Protein AF-A0A4U5MJ74-F1 (afdb_monomer_lite)

Radius of gyration: 34.28 Å; chains: 1; bounding box: 87×79×76 Å

Sequence (267 aa):
MFHCYQRAYGILHSDKEAELSLCMREPPPIMVCPSIPFHFRLKKRTLNFIACALLIFGLYLWVFEEASVPKEMQRYQALLEQRSSDNGECNVPKLNPWDPTILKYYKQQGTLNCKALQPNVTSLVNGVLTVNKDFIDTVDCKYRTFAHYDGVSDTELLYSDYSTLDNKNGAKITAEFVEVECVRKSFSLASFYKYHHHQVVSNFENKEKSSVDRPSVIMFGLDSMSKSNVLRQLPRTHKALQKMGFVDMDGHVKIAIPLSNKHFFYI

Structure (mmCIF, N/CA/C/O backbone):
data_AF-A0A4U5MJ74-F1
#
_entry.id   AF-A0A4U5MJ74-F1
#
loop_
_atom_site.group_PDB
_atom_site.id
_atom_site.type_symbol
_atom_site.label_atom_id
_atom_site.label_alt_id
_atom_site.label_comp_id
_atom_site.label_asym_id
_atom_site.label_entity_id
_atom_site.label_seq_id
_atom_site.pdbx_PDB_ins_code
_atom_site.Cartn_x
_atom_site.Cartn_y
_atom_site.Cartn_z
_atom_site.occupancy
_atom_site.B_iso_or_equiv
_atom_site.auth_seq_id
_atom_site.auth_comp_id
_atom_site.auth_asym_id
_atom_site.auth_atom_id
_atom_site.pdbx_PDB_model_num
ATOM 1 N N . MET A 1 1 ? -1.891 -0.183 6.132 1.00 30.50 1 MET A N 1
ATOM 2 C CA . MET A 1 1 ? -1.125 0.567 5.112 1.00 30.50 1 MET A CA 1
ATOM 3 C C . MET A 1 1 ? 0.083 1.187 5.807 1.00 30.50 1 MET A C 1
ATOM 5 O O . MET A 1 1 ? -0.093 2.079 6.623 1.00 30.50 1 MET A O 1
ATOM 9 N N . PHE A 1 2 ? 1.288 0.641 5.623 1.00 27.84 2 PHE A N 1
ATOM 10 C CA . PHE A 1 2 ? 2.496 1.179 6.261 1.00 27.84 2 PHE A CA 1
ATOM 11 C C . PHE A 1 2 ? 3.057 2.300 5.383 1.00 27.84 2 PHE A C 1
ATOM 13 O O . PHE A 1 2 ? 3.650 2.031 4.342 1.00 27.84 2 PHE A O 1
ATOM 20 N N . HIS A 1 3 ? 2.853 3.556 5.783 1.00 27.97 3 HIS A N 1
ATOM 21 C CA . HIS A 1 3 ? 3.530 4.686 5.152 1.00 27.97 3 HIS A CA 1
ATOM 22 C C . HIS A 1 3 ? 5.007 4.683 5.568 1.00 27.97 3 HIS A C 1
ATOM 24 O O . HIS A 1 3 ? 5.369 5.144 6.649 1.00 27.97 3 HIS A O 1
ATOM 30 N N . CYS A 1 4 ? 5.870 4.149 4.705 1.00 29.20 4 CYS A N 1
ATOM 31 C CA . CYS A 1 4 ? 7.313 4.346 4.791 1.00 29.20 4 CYS A CA 1
ATOM 32 C C . CYS A 1 4 ? 7.692 5.586 3.978 1.00 29.20 4 CYS A C 1
ATOM 34 O O . CYS A 1 4 ? 7.771 5.538 2.754 1.00 29.20 4 CYS A O 1
ATOM 36 N N . TYR A 1 5 ? 7.956 6.697 4.664 1.00 29.33 5 TYR A N 1
ATOM 37 C CA . TYR A 1 5 ? 8.598 7.860 4.059 1.00 29.33 5 TYR A CA 1
ATOM 38 C C . TYR A 1 5 ? 10.109 7.595 3.992 1.00 29.33 5 TYR A C 1
ATOM 40 O O . TYR A 1 5 ? 10.804 7.658 5.007 1.00 29.33 5 TYR A O 1
ATOM 48 N N . GLN A 1 6 ? 10.637 7.267 2.812 1.00 35.16 6 GLN A N 1
ATOM 49 C CA . GLN A 1 6 ? 12.078 7.326 2.570 1.00 35.16 6 GLN A CA 1
ATOM 50 C C . GLN A 1 6 ? 12.436 8.747 2.139 1.00 35.16 6 GLN A C 1
ATOM 52 O O . GLN A 1 6 ? 12.144 9.175 1.025 1.00 35.16 6 GLN A O 1
ATOM 57 N N . ARG A 1 7 ? 13.092 9.486 3.037 1.00 30.05 7 ARG A N 1
ATOM 58 C CA . ARG A 1 7 ? 13.762 10.745 2.707 1.00 30.05 7 ARG A CA 1
ATOM 59 C C . ARG A 1 7 ? 15.031 10.395 1.925 1.00 30.05 7 ARG A C 1
ATOM 61 O O . ARG A 1 7 ? 16.080 10.146 2.512 1.00 30.05 7 ARG A O 1
ATOM 68 N N . ALA A 1 8 ? 14.910 10.291 0.605 1.00 31.58 8 ALA A N 1
ATOM 69 C CA . ALA A 1 8 ? 16.060 10.169 -0.276 1.00 31.58 8 ALA A CA 1
ATOM 70 C C . ALA A 1 8 ? 16.787 11.521 -0.308 1.00 31.58 8 ALA A C 1
ATOM 72 O O . ALA A 1 8 ? 16.246 12.523 -0.770 1.00 31.58 8 ALA A O 1
ATOM 73 N N . TYR A 1 9 ? 18.008 11.548 0.225 1.00 31.50 9 TYR A N 1
ATOM 74 C CA . TYR A 1 9 ? 18.952 12.634 -0.001 1.00 31.50 9 TYR A CA 1
ATOM 75 C C . TYR A 1 9 ? 19.331 12.639 -1.485 1.00 31.50 9 TYR A C 1
ATOM 77 O O . TYR A 1 9 ? 20.145 11.832 -1.931 1.00 31.50 9 TYR A O 1
ATOM 85 N N . GLY A 1 10 ? 18.717 13.541 -2.248 1.00 28.08 10 GLY A N 1
ATOM 86 C CA . GLY A 1 10 ? 19.218 13.956 -3.549 1.00 28.08 10 GLY A CA 1
ATOM 87 C C . GLY A 1 10 ? 20.378 14.919 -3.338 1.00 28.08 10 GLY A C 1
ATOM 88 O O . GLY A 1 10 ? 20.167 16.098 -3.076 1.00 28.08 10 GLY A O 1
ATOM 89 N N . ILE A 1 11 ? 21.602 14.404 -3.421 1.00 34.50 11 ILE A N 1
ATOM 90 C CA . ILE A 1 11 ? 22.776 15.222 -3.718 1.00 34.50 11 ILE A CA 1
ATOM 91 C C . ILE A 1 11 ? 22.765 15.405 -5.236 1.00 34.50 11 ILE A C 1
ATOM 93 O O . ILE A 1 11 ? 23.167 14.508 -5.972 1.00 34.50 11 ILE A O 1
ATOM 97 N N . LEU A 1 12 ? 22.269 16.552 -5.690 1.00 31.73 12 LEU A N 1
ATOM 98 C CA . LEU A 1 12 ? 22.595 17.102 -6.999 1.00 31.73 12 LEU A CA 1
ATOM 99 C C . LEU A 1 12 ? 23.160 18.501 -6.776 1.00 31.73 12 LEU A C 1
ATOM 101 O O . LEU A 1 12 ? 22.518 19.388 -6.220 1.00 31.73 12 LEU A O 1
ATOM 105 N N . HIS A 1 13 ? 24.429 18.607 -7.139 1.00 33.44 13 HIS A N 1
ATOM 106 C CA . HIS A 1 13 ? 25.182 19.831 -7.331 1.00 33.44 13 HIS A CA 1
ATOM 107 C C . HIS A 1 13 ? 24.648 20.567 -8.574 1.00 33.44 13 HIS A C 1
ATOM 109 O O . HIS A 1 13 ? 24.170 19.907 -9.494 1.00 33.44 13 HIS A O 1
ATOM 115 N N . SER A 1 14 ? 24.870 21.887 -8.613 1.00 29.61 14 SER A N 1
ATOM 116 C CA . SER A 1 14 ? 24.608 22.829 -9.724 1.00 29.61 14 SER A CA 1
ATOM 117 C C . SER A 1 14 ? 23.142 23.276 -9.854 1.00 29.61 14 SER A C 1
ATOM 119 O O . SER A 1 14 ? 22.245 22.451 -9.845 1.00 29.61 14 SER A O 1
ATOM 121 N N . ASP A 1 15 ? 22.789 24.561 -9.908 1.00 31.95 15 ASP A N 1
ATOM 122 C CA . ASP A 1 15 ? 23.539 25.740 -10.342 1.00 31.95 15 ASP A CA 1
ATOM 123 C C . ASP A 1 15 ? 23.193 26.982 -9.510 1.00 31.95 15 ASP A C 1
ATOM 125 O O . ASP A 1 15 ? 22.055 27.203 -9.100 1.00 31.95 15 ASP A O 1
ATOM 129 N N . LYS A 1 16 ? 24.214 27.811 -9.271 1.00 33.44 16 LYS A N 1
ATOM 130 C CA . LYS A 1 16 ? 24.037 29.196 -8.844 1.00 33.44 16 LYS A CA 1
ATOM 131 C C . LYS A 1 16 ? 23.670 30.007 -10.083 1.00 33.44 16 LYS A C 1
ATOM 133 O O . LYS A 1 16 ? 24.539 30.287 -10.904 1.00 33.44 16 LYS A O 1
ATOM 138 N N . GLU A 1 17 ? 22.414 30.419 -10.182 1.00 34.56 17 GLU A N 1
ATOM 139 C CA . GLU A 1 17 ? 22.037 31.577 -10.987 1.00 34.56 17 GLU A CA 1
ATOM 140 C C . GLU A 1 17 ? 22.659 32.818 -10.337 1.00 34.56 17 GLU A C 1
ATOM 142 O O . GLU A 1 17 ? 22.206 33.312 -9.306 1.00 34.56 17 GLU A O 1
ATOM 147 N N . ALA A 1 18 ? 23.772 33.278 -10.903 1.00 33.56 18 ALA A N 1
ATOM 148 C CA . ALA A 1 18 ? 24.244 34.631 -10.688 1.00 33.56 18 ALA A CA 1
ATOM 149 C C . ALA A 1 18 ? 23.580 35.511 -11.748 1.00 33.56 18 ALA A C 1
ATOM 151 O O . ALA A 1 18 ? 23.924 35.445 -12.929 1.00 33.56 18 ALA A O 1
ATOM 152 N N . GLU A 1 19 ? 22.626 36.327 -11.304 1.00 34.88 19 GLU A N 1
ATOM 153 C CA . GLU A 1 19 ? 22.193 37.525 -12.013 1.00 34.88 19 GLU A CA 1
ATOM 154 C C . GLU A 1 19 ? 23.428 38.367 -12.367 1.00 34.88 19 GLU A C 1
ATOM 156 O O . GLU A 1 19 ? 24.087 38.925 -11.487 1.00 34.88 19 GLU A O 1
ATOM 161 N N . LEU A 1 20 ? 23.752 38.473 -13.657 1.00 32.44 20 LEU A N 1
ATOM 162 C CA . LEU A 1 20 ? 24.629 39.527 -14.151 1.00 32.44 20 LEU A CA 1
ATOM 163 C C . LEU A 1 20 ? 23.751 40.607 -14.778 1.00 32.44 20 LEU A C 1
ATOM 165 O O . LEU A 1 20 ? 23.327 40.528 -15.931 1.00 32.44 20 LEU A O 1
ATOM 169 N N . SER A 1 21 ? 23.454 41.610 -13.962 1.00 36.16 21 SER A N 1
ATOM 170 C CA . SER A 1 21 ? 22.827 42.855 -14.367 1.00 36.16 21 SER A CA 1
ATOM 171 C C . SER A 1 21 ? 23.702 43.588 -15.390 1.00 36.16 21 SER A C 1
ATOM 173 O O . SER A 1 21 ? 24.884 43.866 -15.180 1.00 36.16 21 SER A O 1
ATOM 175 N N . LEU A 1 22 ? 23.087 43.907 -16.528 1.00 36.62 22 LEU A N 1
ATOM 176 C CA . LEU A 1 22 ? 23.594 44.842 -17.523 1.00 36.62 22 LEU A CA 1
ATOM 177 C C . LEU A 1 22 ? 23.669 46.249 -16.913 1.00 36.62 22 LEU A C 1
ATOM 179 O O . LEU A 1 22 ? 22.665 46.950 -16.827 1.00 36.62 22 LEU A O 1
ATOM 183 N N . CYS A 1 23 ? 24.873 46.687 -16.556 1.00 31.69 23 CYS A N 1
ATOM 184 C CA . CYS A 1 23 ? 25.191 48.105 -16.415 1.00 31.69 23 CYS A CA 1
ATOM 185 C C . CYS A 1 23 ? 26.028 48.536 -17.621 1.00 31.69 23 CYS A C 1
ATOM 187 O O . CYS A 1 23 ? 27.227 48.263 -17.695 1.00 31.69 23 CYS A O 1
ATOM 189 N N . MET A 1 24 ? 25.381 49.224 -18.565 1.00 37.28 24 MET A N 1
ATOM 190 C CA . MET A 1 24 ? 26.063 50.025 -19.576 1.00 37.28 24 MET A CA 1
ATOM 191 C C . MET A 1 24 ? 26.908 51.097 -18.874 1.00 37.28 24 MET A C 1
ATOM 193 O O . MET A 1 24 ? 26.375 51.941 -18.156 1.00 37.28 24 MET A O 1
ATOM 197 N N . ARG A 1 25 ? 28.227 51.063 -19.085 1.00 34.34 25 ARG A N 1
ATOM 198 C CA . ARG A 1 25 ? 29.129 52.191 -18.830 1.00 34.34 25 ARG A CA 1
ATOM 199 C C . ARG A 1 25 ? 29.738 52.641 -20.148 1.00 34.34 25 ARG A C 1
ATOM 201 O O . ARG A 1 25 ? 30.212 51.826 -20.934 1.00 34.34 25 ARG A O 1
ATOM 208 N N . GLU A 1 26 ? 29.675 53.946 -20.345 1.00 46.53 26 GLU A N 1
ATOM 209 C CA . GLU A 1 26 ? 30.182 54.708 -21.481 1.00 46.53 26 GLU A CA 1
ATOM 210 C C . GLU A 1 26 ? 31.678 54.448 -21.749 1.00 46.53 26 GLU A C 1
ATOM 212 O O . GLU A 1 26 ? 32.443 54.203 -20.809 1.00 46.53 26 GLU A O 1
ATOM 217 N N . PRO A 1 27 ? 32.126 54.515 -23.017 1.00 52.62 27 PRO A N 1
ATOM 218 C CA . PRO A 1 27 ? 33.535 54.358 -23.354 1.00 52.62 27 PRO A CA 1
ATOM 219 C C . PRO A 1 27 ? 34.350 55.605 -22.952 1.00 52.62 27 PRO A C 1
ATOM 221 O O . PRO A 1 27 ? 33.945 56.724 -23.270 1.00 52.62 27 PRO A O 1
ATOM 224 N N . PRO A 1 28 ? 35.524 55.455 -22.307 1.00 59.62 28 PRO A N 1
ATOM 225 C CA . PRO A 1 28 ? 36.450 56.565 -22.112 1.00 59.62 28 PRO A CA 1
ATOM 226 C C . PRO A 1 28 ? 37.148 56.959 -23.431 1.00 59.62 28 PRO A C 1
ATOM 228 O O . PRO A 1 28 ? 37.232 56.152 -24.363 1.00 59.62 28 PRO A O 1
ATOM 231 N N . PRO A 1 29 ? 37.657 58.201 -23.525 1.00 52.16 29 PRO A N 1
ATOM 232 C CA . PRO A 1 29 ? 38.150 58.776 -24.767 1.00 52.16 29 PRO A CA 1
ATOM 233 C C . PRO A 1 29 ? 39.426 58.104 -25.279 1.00 52.16 29 PRO A C 1
ATOM 235 O O . PRO A 1 29 ? 40.296 57.657 -24.531 1.00 52.16 29 PRO A O 1
ATOM 238 N N . ILE A 1 30 ? 39.514 58.093 -26.605 1.00 52.53 30 ILE A N 1
ATOM 239 C CA . ILE A 1 30 ? 40.594 57.558 -27.427 1.00 52.53 30 ILE A CA 1
ATOM 240 C C . ILE A 1 30 ? 41.902 58.276 -27.073 1.00 52.53 30 ILE A C 1
ATOM 242 O O . ILE A 1 30 ? 42.094 59.446 -27.400 1.00 52.53 30 ILE A O 1
ATOM 246 N N . MET A 1 31 ? 42.814 57.558 -26.418 1.00 42.88 31 MET A N 1
ATOM 247 C CA . MET A 1 31 ? 44.187 58.004 -26.203 1.00 42.88 31 MET A CA 1
ATOM 248 C C . MET A 1 31 ? 45.033 57.560 -27.402 1.00 42.88 31 MET A C 1
ATOM 250 O O . MET A 1 31 ? 45.229 56.370 -27.648 1.00 42.88 31 MET A O 1
ATOM 254 N N . VAL A 1 32 ? 45.486 58.539 -28.182 1.00 50.88 32 VAL A N 1
ATOM 255 C CA . VAL A 1 32 ? 46.349 58.360 -29.353 1.00 50.88 32 VAL A CA 1
ATOM 256 C C . VAL A 1 32 ? 47.736 57.909 -28.885 1.00 50.88 32 VAL A C 1
ATOM 258 O O . VAL A 1 32 ? 48.469 58.682 -28.273 1.00 50.88 32 VAL A O 1
ATOM 261 N N . CYS A 1 33 ? 48.105 56.659 -29.173 1.00 41.31 33 CYS A N 1
ATOM 262 C CA . CYS A 1 33 ? 49.474 56.172 -28.998 1.00 41.31 33 CYS A CA 1
ATOM 263 C C . CYS A 1 33 ? 50.346 56.582 -30.199 1.00 41.31 33 CYS A C 1
ATOM 265 O O . CYS A 1 33 ? 49.924 56.394 -31.344 1.00 41.31 33 CYS A O 1
ATOM 267 N N . PRO A 1 34 ? 51.571 57.090 -29.977 1.00 48.81 34 PRO A N 1
ATOM 268 C CA . PRO A 1 34 ? 52.492 57.420 -31.053 1.00 48.81 34 PRO A CA 1
ATOM 269 C C . PRO A 1 34 ? 53.016 56.149 -31.731 1.00 48.81 34 PRO A C 1
ATOM 271 O O . PRO A 1 34 ? 53.405 55.170 -31.092 1.00 48.81 34 PRO A O 1
ATOM 274 N N . SER A 1 35 ? 53.033 56.189 -33.057 1.00 46.84 35 SER A N 1
ATOM 275 C CA . SER A 1 35 ? 53.599 55.182 -33.947 1.00 46.84 35 SER A CA 1
ATOM 276 C C . SER A 1 35 ? 55.103 55.005 -33.710 1.00 46.84 35 SER A C 1
ATOM 278 O O . SER A 1 35 ? 55.910 55.842 -34.115 1.00 46.84 35 SER A O 1
ATOM 280 N N . ILE A 1 36 ? 55.475 53.888 -33.083 1.00 53.16 36 ILE A N 1
ATOM 281 C CA . ILE A 1 36 ? 56.855 53.393 -33.005 1.00 53.16 36 ILE A CA 1
ATOM 282 C C . ILE A 1 36 ? 57.110 52.511 -34.242 1.00 53.16 36 ILE A C 1
ATOM 284 O O . ILE A 1 36 ? 56.296 51.625 -34.524 1.00 53.16 36 ILE A O 1
ATOM 288 N N . PRO A 1 37 ? 58.219 52.691 -34.983 1.00 47.66 37 PRO A N 1
ATOM 289 C CA . PRO A 1 37 ? 58.519 51.872 -36.150 1.00 47.66 37 PRO A CA 1
ATOM 290 C C . PRO A 1 37 ? 58.941 50.469 -35.696 1.00 47.66 37 PRO A C 1
ATOM 292 O O . PRO A 1 37 ? 60.028 50.259 -35.156 1.00 47.66 37 PRO A O 1
ATOM 295 N N . PHE A 1 38 ? 58.063 49.486 -35.901 1.00 43.47 38 PHE A N 1
ATOM 296 C CA . PHE A 1 38 ? 58.318 48.091 -35.550 1.00 43.47 38 PHE A CA 1
ATOM 297 C C . PHE A 1 38 ? 59.132 47.408 -36.657 1.00 43.47 38 PHE A C 1
ATOM 299 O O . PHE A 1 38 ? 58.605 46.760 -37.561 1.00 43.47 38 PHE A O 1
ATOM 306 N N . HIS A 1 39 ? 60.452 47.562 -36.585 1.00 48.62 39 HIS A N 1
ATOM 307 C CA . HIS A 1 39 ? 61.387 46.834 -37.433 1.00 48.62 39 HIS A CA 1
ATOM 308 C C . HIS A 1 39 ? 61.512 45.372 -36.949 1.00 48.62 39 HIS A C 1
ATOM 310 O O . HIS A 1 39 ? 62.068 45.080 -35.894 1.00 48.62 39 HIS A O 1
ATOM 316 N N . PHE A 1 40 ? 60.966 44.452 -37.747 1.00 52.47 40 PHE A N 1
ATOM 317 C CA . PHE A 1 40 ? 61.462 43.091 -38.000 1.00 52.47 40 PHE A CA 1
ATOM 318 C C . PHE A 1 40 ? 61.951 42.235 -36.801 1.00 52.47 40 PHE A C 1
ATOM 320 O O . PHE A 1 40 ? 63.144 42.101 -36.549 1.00 52.47 40 PHE A O 1
ATOM 327 N N . ARG A 1 41 ? 61.031 41.502 -36.150 1.00 52.34 41 ARG A N 1
ATOM 328 C CA . ARG A 1 41 ? 61.303 40.189 -35.500 1.00 52.34 41 ARG A CA 1
ATOM 329 C C . ARG A 1 41 ? 60.026 39.327 -35.404 1.00 52.34 41 ARG A C 1
ATOM 331 O O . ARG A 1 41 ? 59.704 38.737 -34.377 1.00 52.34 41 ARG A O 1
ATOM 338 N N . LEU A 1 42 ? 59.267 39.258 -36.500 1.00 51.75 42 LEU A N 1
ATOM 339 C CA . LEU A 1 42 ? 57.925 38.651 -36.567 1.00 51.75 42 LEU A CA 1
ATOM 340 C C . LEU A 1 42 ? 57.883 37.118 -36.713 1.00 51.75 42 LEU A C 1
ATOM 342 O O . LEU A 1 42 ? 56.803 36.543 -36.651 1.00 51.75 42 LEU A O 1
ATOM 346 N N . LYS A 1 43 ? 59.018 36.427 -36.877 1.00 57.03 43 LYS A N 1
ATOM 347 C CA . LYS A 1 43 ? 59.008 34.986 -37.208 1.00 57.03 43 LYS A CA 1
ATOM 348 C C . LYS A 1 43 ? 58.918 34.039 -36.002 1.00 57.03 43 LYS A C 1
ATOM 350 O O . LYS A 1 43 ? 58.470 32.912 -36.155 1.00 57.03 43 LYS A O 1
ATOM 355 N N . LYS A 1 44 ? 59.337 34.474 -34.804 1.00 57.81 44 LYS A N 1
ATOM 356 C CA . LYS A 1 44 ? 59.425 33.595 -33.616 1.00 57.81 44 LYS A CA 1
ATOM 357 C C . LYS A 1 44 ? 58.194 33.671 -32.700 1.00 57.81 44 LYS A C 1
ATOM 359 O O . LYS A 1 44 ? 57.861 32.692 -32.048 1.00 57.81 44 LYS A O 1
ATOM 364 N N . ARG A 1 45 ? 57.492 34.814 -32.669 1.00 61.00 45 ARG A N 1
ATOM 365 C CA . ARG A 1 45 ? 56.273 34.995 -31.853 1.00 61.00 45 ARG A CA 1
ATOM 366 C C . ARG A 1 45 ? 55.044 34.325 -32.471 1.00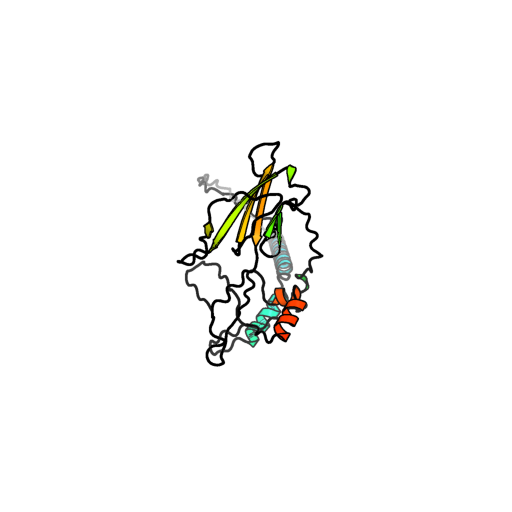 61.00 45 ARG A C 1
ATOM 368 O O . ARG A 1 45 ? 54.306 33.668 -31.752 1.00 61.00 45 ARG A O 1
ATOM 375 N N . THR A 1 46 ? 54.858 34.432 -33.785 1.00 69.75 46 THR A N 1
ATOM 376 C CA . THR A 1 46 ? 53.759 33.775 -34.517 1.00 69.75 46 THR A CA 1
ATOM 377 C C . THR A 1 46 ? 53.842 32.252 -34.434 1.00 69.75 46 THR A C 1
ATOM 379 O O . THR A 1 46 ? 52.827 31.601 -34.213 1.00 69.75 46 THR A O 1
ATOM 382 N N . LEU A 1 47 ? 55.054 31.689 -34.495 1.00 75.88 47 LEU A N 1
ATOM 383 C CA . LEU A 1 47 ? 55.277 30.249 -34.345 1.00 75.88 47 LEU A CA 1
ATOM 384 C C . LEU A 1 47 ? 54.856 29.727 -32.958 1.00 75.88 47 LEU A C 1
ATOM 386 O O . LEU A 1 47 ? 54.227 28.678 -32.867 1.00 75.88 47 LEU A O 1
ATOM 390 N N . ASN A 1 48 ? 55.126 30.485 -31.888 1.00 77.06 48 ASN A N 1
ATOM 391 C CA . ASN A 1 48 ? 54.712 30.112 -30.531 1.00 77.06 48 ASN A CA 1
ATOM 392 C C . ASN A 1 48 ? 53.188 30.186 -30.337 1.00 77.06 48 ASN A C 1
ATOM 394 O O . ASN A 1 48 ? 52.625 29.332 -29.660 1.00 77.06 48 ASN A O 1
ATOM 398 N N . PHE A 1 49 ? 52.507 31.165 -30.944 1.00 84.81 49 PHE A N 1
ATOM 399 C CA . PHE A 1 49 ? 51.041 31.238 -30.897 1.00 84.81 49 PHE A CA 1
ATOM 400 C C . PHE A 1 49 ? 50.382 30.068 -31.632 1.00 84.81 49 PHE A C 1
ATOM 402 O O . PHE A 1 49 ? 49.434 29.487 -31.111 1.00 84.81 49 PHE A O 1
ATOM 409 N N . ILE A 1 50 ? 50.910 29.686 -32.799 1.00 88.38 50 ILE A N 1
ATOM 410 C CA . ILE A 1 50 ? 50.420 28.523 -33.553 1.00 88.38 50 ILE A CA 1
ATOM 411 C C . ILE A 1 50 ? 50.652 27.235 -32.754 1.00 88.38 50 ILE A C 1
ATOM 413 O O . ILE A 1 50 ? 49.745 26.416 -32.649 1.00 88.38 50 ILE A O 1
ATOM 417 N N . ALA A 1 51 ? 51.824 27.078 -32.130 1.00 88.69 51 ALA A N 1
ATOM 418 C CA . ALA A 1 51 ? 52.110 25.927 -31.276 1.00 88.69 51 ALA A CA 1
ATOM 419 C C . ALA A 1 51 ? 51.155 25.842 -30.070 1.00 88.69 51 ALA A C 1
ATOM 421 O O . ALA A 1 51 ? 50.627 24.769 -29.790 1.00 88.69 51 ALA A O 1
ATOM 422 N N . CYS A 1 52 ? 50.867 26.963 -29.397 1.00 91.44 52 CYS A N 1
ATOM 423 C CA . CYS A 1 52 ? 49.879 26.997 -28.315 1.00 91.44 52 CYS A CA 1
ATOM 424 C C . CYS A 1 52 ? 48.461 26.681 -28.808 1.00 91.44 52 CYS A C 1
ATOM 426 O O . CYS A 1 52 ? 47.755 25.922 -28.154 1.00 91.44 52 CYS A O 1
ATOM 428 N N . ALA A 1 53 ? 48.042 27.219 -29.956 1.00 91.75 53 ALA A N 1
ATOM 429 C CA . ALA A 1 53 ? 46.723 26.937 -30.519 1.00 91.75 53 ALA A CA 1
ATOM 430 C C . ALA A 1 53 ? 46.566 25.455 -30.895 1.00 91.75 53 ALA A C 1
ATOM 432 O O . ALA A 1 53 ? 45.533 24.861 -30.600 1.00 91.75 53 ALA A O 1
ATOM 433 N N . LEU A 1 54 ? 47.602 24.838 -31.473 1.00 92.94 54 LEU A N 1
ATOM 434 C CA . LEU A 1 54 ? 47.615 23.406 -31.785 1.00 92.94 54 LEU A CA 1
ATOM 435 C C . LEU A 1 54 ? 47.631 22.536 -30.524 1.00 92.94 54 LEU A C 1
ATOM 437 O O . LEU A 1 54 ? 46.964 21.508 -30.502 1.00 92.94 54 LEU A O 1
ATOM 441 N N . LEU A 1 55 ? 48.332 22.950 -29.463 1.00 93.19 55 LEU A N 1
ATOM 442 C CA . LEU A 1 55 ? 48.290 22.262 -28.169 1.00 93.19 55 LEU A CA 1
ATOM 443 C C . LEU A 1 55 ? 46.908 22.355 -27.517 1.00 93.19 55 LEU A C 1
ATOM 445 O O . LEU A 1 55 ? 46.406 21.352 -27.023 1.00 93.19 55 LEU A O 1
ATOM 449 N N . ILE A 1 56 ? 46.275 23.530 -27.544 1.00 92.62 56 ILE A N 1
ATOM 450 C CA . ILE A 1 56 ? 44.914 23.720 -27.025 1.00 92.62 56 ILE A CA 1
ATOM 451 C C . ILE A 1 56 ? 43.914 22.908 -27.851 1.00 92.62 56 ILE A C 1
ATOM 453 O O . ILE A 1 56 ? 43.045 22.266 -27.276 1.00 92.62 56 ILE A O 1
ATOM 457 N N . PHE A 1 57 ? 44.049 22.887 -29.178 1.00 92.00 57 PHE A N 1
ATOM 458 C CA . PHE A 1 57 ? 43.198 22.087 -30.057 1.00 92.00 57 PHE A CA 1
ATOM 459 C C . PHE A 1 57 ? 43.414 20.582 -29.856 1.00 92.00 57 PHE A C 1
ATOM 461 O O . PHE A 1 57 ? 42.446 19.835 -29.788 1.00 92.00 57 PHE A O 1
ATOM 468 N N . GLY A 1 58 ? 44.660 20.136 -29.686 1.00 90.25 58 GLY A N 1
ATOM 469 C CA . GLY A 1 58 ? 44.981 18.747 -29.358 1.00 90.25 58 GLY A CA 1
ATOM 470 C C . GLY A 1 58 ? 44.423 18.327 -27.998 1.00 90.25 58 GLY A C 1
ATOM 471 O O . GLY A 1 58 ? 43.830 17.260 -27.890 1.00 90.25 58 GLY A O 1
ATOM 472 N N . LEU A 1 59 ? 44.532 19.190 -26.981 1.00 88.00 59 LEU A N 1
ATOM 473 C CA . LEU A 1 59 ? 43.904 18.978 -25.673 1.00 88.00 59 LEU A CA 1
ATOM 474 C C . LEU A 1 59 ? 42.378 18.978 -25.772 1.00 88.00 59 LEU A C 1
ATOM 476 O O . LEU A 1 59 ? 41.737 18.151 -25.139 1.00 88.00 59 LEU A O 1
ATOM 480 N N . TYR A 1 60 ? 41.793 19.865 -26.575 1.00 86.69 60 TYR A N 1
ATOM 481 C CA . TYR A 1 60 ? 40.354 19.899 -26.818 1.00 86.69 60 TYR A CA 1
ATOM 482 C C . TYR A 1 60 ? 39.881 18.598 -27.472 1.00 86.69 60 TYR A C 1
ATOM 484 O O . TYR A 1 60 ? 38.966 17.967 -26.961 1.00 86.69 60 TYR A O 1
ATOM 492 N N . LEU A 1 61 ? 40.537 18.144 -28.543 1.00 84.81 61 LEU A N 1
ATOM 493 C CA . LEU A 1 61 ? 40.206 16.869 -29.178 1.00 84.81 61 LEU A CA 1
ATOM 494 C C . LEU A 1 61 ? 40.364 15.698 -28.205 1.00 84.81 61 LEU A C 1
ATOM 496 O O . LEU A 1 61 ? 39.450 14.893 -28.109 1.00 84.81 61 LEU A O 1
ATOM 500 N N . TRP A 1 62 ? 41.442 15.656 -27.420 1.00 80.19 62 TRP A N 1
ATOM 501 C CA . TRP A 1 62 ? 41.658 14.610 -26.417 1.00 80.19 62 TRP A CA 1
ATOM 502 C C . TRP A 1 62 ? 40.577 14.600 -25.321 1.00 80.19 62 TRP A C 1
ATOM 504 O O . TRP A 1 62 ? 40.080 13.541 -24.952 1.00 80.19 62 TRP A O 1
ATOM 514 N N . VAL A 1 63 ? 40.156 15.776 -24.841 1.00 77.38 63 VAL A N 1
ATOM 515 C CA . VAL A 1 63 ? 39.069 15.916 -23.854 1.00 77.38 63 VAL A CA 1
ATOM 516 C C . VAL A 1 63 ? 37.710 15.516 -24.443 1.00 77.38 63 VAL A C 1
ATOM 518 O O . VAL A 1 63 ? 36.882 14.945 -23.737 1.00 77.38 63 VAL A O 1
ATOM 521 N N . PHE A 1 64 ? 37.461 15.801 -25.723 1.00 70.44 64 PHE A N 1
ATOM 522 C CA . PHE A 1 64 ? 36.185 15.498 -26.380 1.00 70.44 64 PHE A CA 1
ATOM 523 C C . PHE A 1 64 ? 36.112 14.086 -26.985 1.00 70.44 64 PHE A C 1
ATOM 525 O O . PHE A 1 64 ? 35.009 13.592 -27.215 1.00 70.44 64 PHE A O 1
ATOM 532 N N . GLU A 1 65 ? 37.239 13.403 -27.192 1.00 64.62 65 GLU A N 1
ATOM 533 C CA . GLU A 1 65 ? 37.294 12.022 -27.695 1.00 64.62 65 GLU A CA 1
ATOM 534 C C . GLU A 1 65 ? 36.735 11.007 -26.677 1.00 64.62 65 GLU A C 1
ATOM 536 O O . GLU A 1 65 ? 36.228 9.951 -27.056 1.00 64.62 65 GLU A O 1
ATOM 541 N N . GLU A 1 66 ? 36.696 11.360 -25.387 1.00 57.66 66 GLU A N 1
ATOM 542 C CA . GLU A 1 66 ? 36.077 10.533 -24.342 1.00 57.66 66 GLU A CA 1
ATOM 543 C C . GLU A 1 66 ? 34.566 10.745 -24.165 1.00 57.66 66 GLU A C 1
ATOM 545 O O . GLU A 1 66 ? 33.931 9.997 -23.414 1.00 57.66 66 GLU A O 1
ATOM 550 N N . ALA A 1 67 ? 33.931 11.651 -24.919 1.00 58.09 67 ALA A N 1
ATOM 551 C CA . ALA A 1 67 ? 32.467 11.729 -24.999 1.00 58.09 67 ALA A CA 1
ATOM 552 C C . ALA A 1 67 ? 31.886 10.583 -25.859 1.00 58.09 67 ALA A C 1
ATOM 554 O O . ALA A 1 67 ? 30.996 10.775 -26.689 1.00 58.09 67 ALA A O 1
ATOM 555 N N . SER A 1 68 ? 32.411 9.368 -25.686 1.00 69.81 68 SER A N 1
ATOM 556 C CA . SER A 1 68 ? 31.885 8.169 -26.321 1.00 69.81 68 SER A CA 1
ATOM 557 C C . SER A 1 68 ? 30.458 7.928 -25.833 1.00 69.81 68 SER A C 1
ATOM 559 O O . SER A 1 68 ? 30.171 7.917 -24.633 1.00 69.81 68 SER A O 1
ATOM 561 N N . VAL A 1 69 ? 29.539 7.765 -26.786 1.00 75.31 69 VAL A N 1
ATOM 562 C CA . VAL A 1 69 ? 28.145 7.425 -26.499 1.00 75.31 69 VAL A CA 1
ATOM 563 C C . VAL A 1 69 ? 28.133 6.176 -25.608 1.00 75.31 69 VAL A C 1
ATOM 565 O O . VAL A 1 69 ? 28.769 5.181 -25.975 1.00 75.31 69 VAL A O 1
ATOM 568 N N . PRO A 1 70 ? 27.429 6.183 -24.458 1.00 81.62 70 PRO A N 1
ATOM 569 C CA . PRO A 1 70 ? 27.370 5.018 -23.587 1.00 81.62 70 PRO A CA 1
ATOM 570 C C . PRO A 1 70 ? 26.941 3.777 -24.378 1.00 81.62 70 PRO A C 1
ATOM 572 O O . PRO A 1 70 ? 26.028 3.849 -25.206 1.00 81.62 70 PRO A O 1
ATOM 575 N N . LYS A 1 71 ? 27.573 2.622 -24.129 1.00 82.88 71 LYS A N 1
ATOM 576 C CA . LYS A 1 71 ? 27.270 1.355 -24.832 1.00 82.88 71 LYS A CA 1
ATOM 577 C C . LYS A 1 71 ? 25.781 0.998 -24.776 1.00 82.88 71 LYS A C 1
ATOM 579 O O . LYS A 1 71 ? 25.256 0.345 -25.672 1.00 82.88 71 LYS A O 1
ATOM 584 N N . GLU A 1 72 ? 25.099 1.433 -23.723 1.00 81.69 72 GLU A N 1
ATOM 585 C CA . GLU A 1 72 ? 23.655 1.318 -23.534 1.00 81.69 72 GLU A CA 1
ATOM 586 C C . GLU A 1 72 ? 22.881 2.034 -24.642 1.00 81.69 72 GLU A C 1
ATOM 588 O O . GLU A 1 72 ? 21.949 1.470 -25.209 1.00 81.69 72 GLU A O 1
ATOM 593 N N . MET A 1 73 ? 23.283 3.266 -24.953 1.00 80.06 73 MET A N 1
ATOM 594 C CA . MET A 1 73 ? 22.638 4.108 -25.952 1.00 80.06 73 MET A CA 1
ATOM 595 C C . MET A 1 73 ? 22.945 3.609 -27.364 1.00 80.06 73 MET A C 1
ATOM 597 O O . MET A 1 73 ? 22.027 3.538 -28.172 1.00 80.06 73 MET A O 1
ATOM 601 N N . GLN A 1 74 ? 24.169 3.137 -27.620 1.00 84.12 74 GLN A N 1
ATOM 602 C CA . GLN A 1 74 ? 24.505 2.449 -28.875 1.00 84.12 74 GLN A CA 1
ATOM 603 C C . GLN A 1 74 ? 23.646 1.192 -29.074 1.00 84.12 74 GLN A C 1
ATOM 605 O O . GLN A 1 74 ? 23.081 0.967 -30.141 1.00 84.12 74 GLN A O 1
ATOM 610 N N . ARG A 1 75 ? 23.487 0.380 -28.020 1.00 82.81 75 ARG A N 1
ATOM 611 C CA . ARG A 1 75 ? 22.641 -0.819 -28.064 1.00 82.81 75 ARG A CA 1
ATOM 612 C C . ARG A 1 75 ? 21.166 -0.478 -28.266 1.00 82.81 75 ARG A C 1
ATOM 614 O O . ARG A 1 75 ? 20.471 -1.196 -28.976 1.00 82.81 75 ARG A O 1
ATOM 621 N N . TYR A 1 76 ? 20.685 0.593 -27.643 1.00 80.62 76 TYR A N 1
ATOM 622 C CA . TYR A 1 76 ? 19.315 1.058 -27.823 1.00 80.62 76 TYR A CA 1
ATOM 623 C C . TYR A 1 76 ? 19.071 1.579 -29.244 1.00 80.62 76 TYR A C 1
ATOM 625 O O . TYR A 1 76 ? 18.071 1.212 -29.850 1.00 80.62 76 TYR A O 1
ATOM 633 N N . GLN A 1 77 ? 20.003 2.356 -29.801 1.00 81.75 77 GLN A N 1
ATOM 634 C CA . GLN A 1 77 ? 19.953 2.810 -31.193 1.00 81.75 77 GLN A CA 1
ATOM 635 C C . GLN A 1 77 ? 19.908 1.626 -32.161 1.00 81.75 77 GLN A C 1
ATOM 637 O O . GLN A 1 77 ? 19.006 1.573 -32.988 1.00 81.75 77 GLN A O 1
ATOM 642 N N . ALA A 1 78 ? 20.757 0.613 -31.971 1.00 82.69 78 ALA A N 1
ATOM 643 C CA . ALA A 1 78 ? 20.720 -0.604 -32.784 1.00 82.69 78 ALA A CA 1
ATOM 644 C C . ALA A 1 78 ? 19.364 -1.338 -32.706 1.00 82.69 78 ALA A C 1
ATOM 646 O O . ALA A 1 78 ? 18.874 -1.856 -33.706 1.00 82.69 78 ALA A O 1
ATOM 647 N N . LEU A 1 79 ? 18.727 -1.373 -31.527 1.00 79.94 79 LEU A N 1
ATOM 648 C CA . LEU A 1 79 ? 17.390 -1.962 -31.365 1.00 79.94 79 LEU A CA 1
ATOM 649 C C . LEU A 1 79 ? 16.294 -1.148 -32.063 1.00 79.94 79 LEU A C 1
ATOM 651 O O . LEU A 1 79 ? 15.331 -1.737 -32.555 1.00 79.94 79 LEU A O 1
ATOM 655 N N . LEU A 1 80 ? 16.420 0.182 -32.077 1.00 77.31 80 LEU A N 1
ATOM 656 C CA . LEU A 1 80 ? 15.505 1.064 -32.796 1.00 77.31 80 LEU A CA 1
ATOM 657 C C . LEU A 1 80 ? 15.678 0.920 -34.308 1.00 77.31 80 LEU A C 1
ATOM 659 O O . LEU A 1 80 ? 14.686 0.729 -35.000 1.00 77.31 80 LEU A O 1
ATOM 663 N N . GLU A 1 81 ? 16.914 0.930 -34.804 1.00 77.94 81 GLU A N 1
ATOM 664 C CA . GLU A 1 81 ? 17.243 0.761 -36.227 1.00 77.94 81 GLU A CA 1
ATOM 665 C C . GLU A 1 81 ? 16.786 -0.598 -36.769 1.00 77.94 81 GLU A C 1
ATOM 667 O O . GLU A 1 81 ? 16.281 -0.693 -37.883 1.00 77.94 81 GLU A O 1
ATOM 672 N N . GLN A 1 82 ? 16.885 -1.663 -35.966 1.00 74.06 82 GLN A N 1
ATOM 673 C CA . GLN A 1 82 ? 16.395 -2.987 -36.357 1.00 74.06 82 GLN A CA 1
ATOM 674 C C . GLN A 1 82 ? 14.863 -3.034 -36.529 1.00 74.06 82 GLN A C 1
ATOM 676 O O . GLN A 1 82 ? 14.343 -3.934 -37.192 1.00 74.06 82 GLN A O 1
ATOM 681 N N . ARG A 1 83 ? 14.122 -2.120 -35.892 1.00 68.25 83 ARG A N 1
ATOM 682 C CA . ARG A 1 83 ? 12.653 -2.162 -35.804 1.00 68.25 83 ARG A CA 1
ATOM 683 C C . ARG A 1 83 ? 11.935 -0.964 -36.407 1.00 68.25 83 ARG A C 1
ATOM 685 O O . ARG A 1 83 ? 10.709 -1.020 -36.510 1.00 68.25 83 ARG A O 1
ATOM 692 N N . SER A 1 84 ? 12.650 0.080 -36.815 1.00 64.12 84 SER A N 1
ATOM 693 C CA . SER A 1 84 ? 12.100 1.148 -37.640 1.00 64.12 84 SER A CA 1
ATOM 694 C C . SER A 1 84 ? 11.727 0.554 -38.996 1.00 64.12 84 SER A C 1
ATOM 696 O O . SER A 1 84 ? 12.562 0.411 -39.882 1.00 64.12 84 SER A O 1
ATOM 698 N N . SER A 1 85 ? 10.475 0.121 -39.121 1.00 59.56 85 SER A N 1
ATOM 699 C CA . SER A 1 85 ? 9.886 -0.236 -40.403 1.00 59.56 85 SER A CA 1
ATOM 700 C C . SER A 1 85 ? 9.510 1.054 -41.126 1.00 59.56 85 SER A C 1
ATOM 702 O O . SER A 1 85 ? 8.875 1.926 -40.530 1.00 59.56 85 SER A O 1
ATOM 704 N N . ASP A 1 86 ? 9.846 1.151 -42.413 1.00 60.31 86 ASP A N 1
ATOM 705 C CA . ASP A 1 86 ? 9.469 2.272 -43.290 1.00 60.31 86 ASP A CA 1
ATOM 706 C C . ASP A 1 86 ? 7.942 2.468 -43.414 1.00 60.31 86 ASP A C 1
ATOM 708 O O . ASP A 1 86 ? 7.479 3.481 -43.933 1.00 60.31 86 ASP A O 1
ATOM 712 N N . ASN A 1 87 ? 7.138 1.534 -42.893 1.00 70.88 87 ASN A N 1
ATOM 713 C CA . ASN A 1 87 ? 5.678 1.549 -42.980 1.00 70.88 87 ASN A CA 1
ATOM 714 C C . ASN A 1 87 ? 4.987 2.467 -41.947 1.00 70.88 87 ASN A C 1
ATOM 716 O O . ASN A 1 87 ? 3.760 2.486 -41.880 1.00 70.88 87 ASN A O 1
ATOM 720 N N . GLY A 1 88 ? 5.735 3.210 -41.121 1.00 68.31 88 GLY A N 1
ATOM 721 C CA . GLY A 1 88 ? 5.162 4.125 -40.120 1.00 68.31 88 GLY A CA 1
ATOM 722 C C . GLY A 1 88 ? 4.570 3.438 -38.880 1.00 68.31 88 GLY A C 1
ATOM 723 O O . GLY A 1 88 ? 3.930 4.091 -38.056 1.00 68.31 88 GLY A O 1
ATOM 724 N N . GLU A 1 89 ? 4.791 2.132 -38.714 1.00 69.38 89 GLU A N 1
ATOM 725 C CA . GLU A 1 89 ? 4.375 1.387 -37.525 1.00 69.38 89 GLU A CA 1
ATOM 726 C C . GLU A 1 89 ? 5.348 1.619 -36.357 1.00 69.38 89 GLU A C 1
ATOM 728 O O . GLU A 1 89 ? 6.550 1.353 -36.449 1.00 69.38 89 GLU A O 1
ATOM 733 N N . CYS A 1 90 ? 4.824 2.080 -35.216 1.00 69.69 90 CYS A N 1
ATOM 734 C CA . CYS A 1 90 ? 5.600 2.244 -33.988 1.00 69.69 90 CYS A CA 1
ATOM 735 C C . CYS A 1 90 ? 5.883 0.876 -33.346 1.00 69.69 90 CYS A C 1
ATOM 737 O O . CYS A 1 90 ? 5.086 0.344 -32.573 1.00 69.69 90 CYS A O 1
ATOM 739 N N . ASN A 1 91 ? 7.041 0.300 -33.656 1.00 72.56 91 ASN A N 1
ATOM 740 C CA . ASN A 1 91 ? 7.471 -0.981 -33.108 1.00 72.56 91 ASN A CA 1
ATOM 741 C C . ASN A 1 91 ? 8.366 -0.799 -31.872 1.00 72.56 91 ASN A C 1
ATOM 743 O O . ASN A 1 91 ? 9.593 -0.776 -31.970 1.00 72.56 91 ASN A O 1
ATOM 747 N N . VAL A 1 92 ? 7.761 -0.739 -30.680 1.00 73.06 92 VAL A N 1
ATOM 748 C CA . VAL A 1 92 ? 8.502 -0.612 -29.410 1.00 73.06 92 VAL A CA 1
ATOM 749 C C . VAL A 1 92 ? 9.413 -1.835 -29.187 1.00 73.06 92 VAL A C 1
ATOM 751 O O . VAL A 1 92 ? 8.919 -2.971 -29.151 1.00 73.06 92 VAL A O 1
ATOM 754 N N . PRO A 1 93 ? 10.742 -1.658 -29.034 1.00 76.25 93 PRO A N 1
ATOM 755 C CA . PRO A 1 93 ? 11.666 -2.776 -28.878 1.00 76.25 93 PRO A CA 1
ATOM 756 C C . PRO A 1 93 ? 11.431 -3.512 -27.554 1.00 76.25 93 PRO A C 1
ATOM 758 O O . PRO A 1 93 ? 11.237 -2.906 -26.499 1.00 76.25 93 PRO A O 1
ATOM 761 N N . LYS A 1 94 ? 11.492 -4.850 -27.588 1.00 78.00 94 LYS A N 1
ATOM 762 C CA . LYS A 1 94 ? 11.424 -5.665 -26.367 1.00 78.00 94 LYS A CA 1
ATOM 763 C C . LYS A 1 94 ? 12.765 -5.593 -25.636 1.00 78.00 94 LYS A C 1
ATOM 765 O O . LYS A 1 94 ? 13.758 -6.150 -26.096 1.00 78.00 94 LYS A O 1
ATOM 770 N N . LEU A 1 95 ? 12.788 -4.918 -24.490 1.00 81.38 95 LEU A N 1
ATOM 771 C CA . LEU A 1 95 ? 13.985 -4.784 -23.658 1.00 81.38 95 LEU A CA 1
ATOM 772 C C . LEU A 1 95 ? 14.235 -6.058 -22.837 1.00 81.38 95 LEU A C 1
ATOM 774 O O . LEU A 1 95 ? 13.309 -6.592 -22.225 1.00 81.38 95 LEU A O 1
ATOM 778 N N . ASN A 1 96 ? 15.491 -6.514 -22.764 1.00 87.00 96 ASN A N 1
ATOM 779 C CA . ASN A 1 96 ? 15.891 -7.594 -21.859 1.00 87.00 96 ASN A CA 1
ATOM 780 C C . ASN A 1 96 ? 16.090 -7.039 -20.431 1.00 87.00 96 ASN A C 1
ATOM 782 O O . ASN A 1 96 ? 16.991 -6.227 -20.215 1.00 87.00 96 ASN A O 1
ATOM 786 N N . PRO A 1 97 ? 15.316 -7.479 -19.421 1.00 88.75 97 PRO A N 1
ATOM 787 C CA . PRO A 1 97 ? 15.474 -7.010 -18.043 1.00 88.75 97 PRO A CA 1
ATOM 788 C C . PRO A 1 97 ? 16.822 -7.368 -17.405 1.00 88.75 97 PRO A C 1
ATOM 790 O O . PRO A 1 97 ? 17.189 -6.748 -16.407 1.00 88.75 97 PRO A O 1
ATOM 793 N N . TRP A 1 98 ? 17.537 -8.353 -17.951 1.00 91.31 98 TRP A N 1
ATOM 794 C CA . TRP A 1 98 ? 18.807 -8.872 -17.432 1.00 91.31 98 TRP A CA 1
ATOM 795 C C . TRP A 1 98 ? 19.996 -8.520 -18.327 1.00 91.31 98 TRP A C 1
ATOM 797 O O . TRP A 1 98 ? 21.021 -9.197 -18.312 1.00 91.31 98 TRP A O 1
ATOM 807 N N . ASP A 1 99 ? 19.848 -7.479 -19.142 1.00 89.81 99 ASP A N 1
ATOM 808 C CA . ASP A 1 99 ? 20.903 -7.015 -20.025 1.00 89.81 99 ASP A CA 1
ATOM 809 C C . ASP A 1 99 ? 22.151 -6.574 -19.231 1.00 89.81 99 ASP A C 1
ATOM 811 O O . ASP A 1 99 ? 22.039 -5.707 -18.359 1.00 89.81 99 ASP A O 1
ATOM 815 N N . PRO A 1 100 ? 23.354 -7.108 -19.513 1.00 89.69 100 PRO A N 1
ATOM 816 C CA . PRO A 1 100 ? 24.559 -6.737 -18.773 1.00 89.69 100 PRO A CA 1
ATOM 817 C C . PRO A 1 100 ? 24.853 -5.228 -18.790 1.00 89.69 100 PRO A C 1
ATOM 819 O O . PRO A 1 100 ? 25.439 -4.726 -17.831 1.00 89.69 100 PRO A O 1
ATOM 822 N N . THR A 1 101 ? 24.420 -4.487 -19.818 1.00 86.69 101 THR A N 1
ATOM 823 C CA . THR A 1 101 ? 24.643 -3.032 -19.899 1.00 86.69 101 THR A CA 1
ATOM 824 C C . THR A 1 101 ? 23.825 -2.254 -18.861 1.00 86.69 101 THR A C 1
ATOM 826 O O . THR A 1 101 ? 24.272 -1.215 -18.376 1.00 86.69 101 THR A O 1
ATOM 829 N N . ILE A 1 102 ? 22.661 -2.774 -18.448 1.00 85.12 102 ILE A N 1
ATOM 830 C CA . ILE A 1 102 ? 21.786 -2.114 -17.465 1.00 85.12 102 ILE A CA 1
ATOM 831 C C . ILE A 1 102 ? 21.974 -2.649 -16.045 1.00 85.12 102 ILE A C 1
ATOM 833 O O . ILE A 1 102 ? 21.641 -1.955 -15.083 1.00 85.12 102 ILE A O 1
ATOM 837 N N . LEU A 1 103 ? 22.505 -3.868 -15.889 1.00 88.56 103 LEU A N 1
ATOM 838 C CA . LEU A 1 103 ? 22.667 -4.502 -14.576 1.00 88.56 103 LEU A CA 1
ATOM 839 C C . LEU A 1 103 ? 23.584 -3.708 -13.643 1.00 88.56 103 LEU A C 1
ATOM 841 O O . LEU A 1 103 ? 23.374 -3.737 -12.435 1.00 88.56 103 LEU A O 1
ATOM 845 N N . LYS A 1 104 ? 24.525 -2.927 -14.183 1.00 89.19 104 LYS A N 1
ATOM 846 C CA . LYS A 1 104 ? 25.376 -2.023 -13.391 1.00 89.19 104 LYS A CA 1
ATOM 847 C C . LYS A 1 104 ? 24.592 -0.941 -12.630 1.00 89.19 104 LYS A C 1
ATOM 849 O O . LYS A 1 104 ? 25.074 -0.443 -11.620 1.00 89.19 104 LYS A O 1
ATOM 854 N N . TYR A 1 105 ? 23.386 -0.595 -13.089 1.00 85.12 105 TYR A N 1
ATOM 855 C CA . TYR A 1 105 ? 22.486 0.350 -12.412 1.00 85.12 105 TYR A CA 1
ATOM 856 C C . TYR A 1 105 ? 21.505 -0.342 -11.462 1.00 85.12 105 TYR A C 1
ATOM 858 O O . TYR A 1 105 ? 20.798 0.316 -10.699 1.00 85.12 105 TYR A O 1
ATOM 866 N N . TYR A 1 106 ? 21.425 -1.671 -11.515 1.00 87.06 106 TYR A N 1
ATOM 867 C CA . TYR A 1 106 ? 20.549 -2.441 -10.655 1.00 87.06 106 TYR A CA 1
ATOM 868 C C . TYR A 1 106 ? 21.259 -2.780 -9.346 1.00 87.06 106 TYR A C 1
ATOM 870 O O . TYR A 1 106 ? 22.311 -3.413 -9.326 1.00 87.06 106 TYR A O 1
ATOM 878 N N . LYS A 1 107 ? 20.630 -2.413 -8.230 1.00 87.12 107 LYS A N 1
ATOM 879 C CA . LYS A 1 107 ? 21.042 -2.840 -6.895 1.00 87.12 107 LYS A CA 1
ATOM 880 C C . LYS A 1 107 ? 19.873 -3.532 -6.218 1.00 87.12 107 LYS A C 1
ATOM 882 O O . LYS A 1 107 ? 18.831 -2.915 -5.985 1.00 87.12 107 LYS A O 1
ATOM 887 N N . GLN A 1 108 ? 20.054 -4.808 -5.891 1.00 83.25 108 GLN A N 1
ATOM 888 C CA . GLN A 1 108 ? 19.086 -5.521 -5.073 1.00 83.25 108 GLN A CA 1
ATOM 889 C C . GLN A 1 108 ? 19.091 -4.907 -3.673 1.00 83.25 108 GLN A C 1
ATOM 891 O O . GLN A 1 108 ? 20.137 -4.794 -3.030 1.00 83.25 108 GLN A O 1
ATOM 896 N N . GLN A 1 109 ? 17.922 -4.460 -3.225 1.00 82.75 109 GLN A N 1
ATOM 897 C CA . GLN A 1 109 ? 17.768 -3.946 -1.872 1.00 82.75 109 GLN A CA 1
ATOM 898 C C . GLN A 1 109 ? 17.766 -5.125 -0.897 1.00 82.75 109 GLN A C 1
ATOM 900 O O . GLN A 1 109 ? 17.203 -6.181 -1.188 1.00 82.75 109 GLN A O 1
ATOM 905 N N . GLY A 1 110 ? 18.427 -4.948 0.246 1.00 86.00 110 GLY A N 1
ATOM 906 C CA . GLY A 1 110 ? 18.374 -5.922 1.332 1.00 86.00 110 GLY A CA 1
ATOM 907 C C . GLY A 1 110 ? 16.982 -5.992 1.962 1.00 86.00 110 GLY A C 1
ATOM 908 O O . GLY A 1 110 ? 16.082 -5.220 1.625 1.00 86.00 110 GLY A O 1
ATOM 909 N N . THR A 1 111 ? 16.811 -6.910 2.911 1.00 86.44 111 THR A N 1
ATOM 910 C CA . THR A 1 111 ? 15.564 -7.039 3.670 1.00 86.44 111 THR A CA 1
ATOM 911 C C . THR A 1 111 ? 15.206 -5.716 4.347 1.00 86.44 111 THR A C 1
ATOM 913 O O . THR A 1 111 ? 16.030 -5.110 5.035 1.00 86.44 111 THR A O 1
ATOM 916 N N . LEU A 1 112 ? 13.961 -5.275 4.160 1.00 84.31 112 LEU A N 1
ATOM 917 C CA . LEU A 1 112 ? 13.427 -4.094 4.827 1.00 84.31 112 LEU A CA 1
ATOM 918 C C . LEU A 1 112 ? 13.251 -4.388 6.320 1.00 84.31 112 LEU A C 1
ATOM 920 O O . LEU A 1 112 ? 12.319 -5.077 6.726 1.00 84.31 112 LEU A O 1
ATOM 924 N N . ASN A 1 113 ? 14.150 -3.847 7.139 1.00 86.88 113 ASN A N 1
ATOM 925 C CA . ASN A 1 113 ? 14.046 -3.894 8.595 1.00 86.88 113 ASN A CA 1
ATOM 926 C C . ASN A 1 113 ? 13.266 -2.669 9.085 1.00 86.88 113 ASN A C 1
ATOM 928 O O . ASN A 1 113 ? 13.844 -1.638 9.438 1.00 86.88 113 ASN A O 1
ATOM 932 N N . CYS A 1 114 ? 11.939 -2.767 9.067 1.00 81.62 114 CYS A N 1
ATOM 933 C CA . CYS A 1 114 ? 11.067 -1.699 9.543 1.00 81.62 114 CYS A CA 1
ATOM 934 C C . CYS A 1 114 ? 11.047 -1.674 11.077 1.00 81.62 114 CYS A C 1
ATOM 936 O O . CYS A 1 114 ? 10.719 -2.670 11.718 1.00 81.62 114 CYS A O 1
ATOM 938 N N . LYS A 1 115 ? 11.355 -0.520 11.680 1.00 85.00 115 LYS A N 1
ATOM 939 C CA . LYS A 1 115 ? 11.067 -0.282 13.100 1.00 85.00 115 LYS A CA 1
ATOM 940 C C . LYS A 1 115 ? 9.595 0.096 13.242 1.00 85.00 115 LYS A C 1
ATOM 942 O O . LYS A 1 115 ? 9.094 0.901 12.459 1.00 85.00 115 LYS A O 1
ATOM 947 N N . ALA A 1 116 ? 8.912 -0.462 14.238 1.00 80.50 116 ALA A N 1
ATOM 948 C CA . ALA A 1 116 ? 7.550 -0.052 14.557 1.00 80.50 116 ALA A CA 1
ATOM 949 C C . ALA A 1 116 ? 7.557 1.422 14.995 1.00 80.50 116 ALA A C 1
ATOM 951 O O . ALA A 1 116 ? 8.173 1.770 15.999 1.00 80.50 116 ALA A O 1
ATOM 952 N N . LEU A 1 117 ? 6.911 2.289 14.212 1.00 81.44 117 LEU A N 1
ATOM 953 C CA . LEU A 1 117 ? 6.802 3.721 14.517 1.00 81.44 117 LEU A CA 1
ATOM 954 C C . LEU A 1 117 ? 5.758 4.004 15.604 1.00 81.44 117 LEU A C 1
ATOM 956 O O . LEU A 1 117 ? 5.834 5.028 16.275 1.00 81.44 117 LEU A O 1
ATOM 960 N N . GLN A 1 118 ? 4.778 3.113 15.759 1.00 82.38 118 GLN A N 1
ATOM 961 C CA . GLN A 1 118 ? 3.672 3.249 16.701 1.00 82.38 118 GLN A CA 1
ATOM 962 C C . GLN A 1 118 ? 3.357 1.894 17.350 1.00 82.38 118 GLN A C 1
ATOM 964 O O . GLN A 1 118 ? 3.556 0.857 16.709 1.00 82.38 118 GLN A O 1
ATOM 969 N N . PRO A 1 119 ? 2.877 1.882 18.608 1.00 86.94 119 PRO A N 1
ATOM 970 C CA . PRO A 1 119 ? 2.432 0.660 19.264 1.00 86.94 119 PRO A CA 1
ATOM 971 C C . PRO A 1 119 ? 1.146 0.121 18.625 1.00 86.94 119 PRO A C 1
ATOM 973 O O . PRO A 1 119 ? 0.285 0.879 18.177 1.00 86.94 119 PRO A O 1
ATOM 976 N N . ASN A 1 120 ? 0.983 -1.201 18.647 1.00 91.00 120 ASN A N 1
ATOM 977 C CA . ASN A 1 120 ? -0.243 -1.865 18.206 1.00 91.00 120 ASN A CA 1
ATOM 978 C C . ASN A 1 120 ? -1.306 -1.779 19.313 1.00 91.00 120 ASN A C 1
ATOM 980 O O . ASN A 1 120 ? -1.442 -2.693 20.130 1.00 91.00 120 ASN A O 1
ATOM 984 N N . VAL A 1 121 ? -2.022 -0.651 19.359 1.00 95.62 121 VAL A N 1
ATOM 985 C CA . VAL A 1 121 ? -3.064 -0.378 20.368 1.00 95.62 121 VAL A CA 1
ATOM 986 C C . VAL A 1 121 ? -4.361 -1.120 20.059 1.00 95.62 121 VAL A C 1
ATOM 988 O O . VAL A 1 121 ? -5.019 -1.607 20.972 1.00 95.62 121 VAL A O 1
ATOM 991 N N . THR A 1 122 ? -4.729 -1.229 18.782 1.00 96.81 122 THR A N 1
ATOM 992 C CA . THR A 1 122 ? -5.980 -1.871 18.355 1.00 96.81 122 THR A CA 1
ATOM 993 C C . THR A 1 122 ? -5.738 -2.905 17.265 1.00 96.81 122 THR A C 1
ATOM 995 O O . THR A 1 122 ? -4.732 -2.845 16.553 1.00 96.81 122 THR A O 1
ATOM 998 N N . SER A 1 123 ? -6.664 -3.851 17.134 1.00 96.19 123 SER A N 1
ATOM 999 C CA . SER A 1 123 ? -6.625 -4.914 16.130 1.00 96.19 123 SER A CA 1
ATOM 1000 C C . SER A 1 123 ? -8.012 -5.190 15.570 1.00 96.19 123 SER A C 1
ATOM 1002 O O . SER A 1 123 ? -8.973 -5.258 16.331 1.00 96.19 123 SER A O 1
ATOM 1004 N N . LEU A 1 124 ? -8.104 -5.399 14.258 1.00 96.56 124 LEU A N 1
ATOM 1005 C CA . LEU A 1 124 ? -9.318 -5.849 13.585 1.00 96.56 124 LEU A CA 1
ATOM 1006 C C . LEU A 1 124 ? -9.124 -7.299 13.144 1.00 96.56 124 LEU A C 1
ATOM 1008 O O . LEU A 1 124 ? -8.279 -7.581 12.294 1.00 96.56 124 LEU A O 1
ATOM 1012 N N . VAL A 1 125 ? -9.883 -8.219 13.737 1.00 94.94 125 VAL A N 1
ATOM 1013 C CA . VAL A 1 125 ? -9.815 -9.651 13.414 1.00 94.94 125 VAL A CA 1
ATOM 1014 C C . VAL A 1 125 ? -11.230 -10.177 13.219 1.00 94.94 125 VAL A C 1
ATOM 1016 O O . VAL A 1 125 ? -12.072 -10.029 14.100 1.00 94.94 125 VAL A O 1
ATOM 1019 N N . ASN A 1 126 ? -11.493 -10.799 12.067 1.00 93.06 126 ASN A N 1
ATOM 1020 C CA . ASN A 1 126 ? -12.787 -11.409 11.730 1.00 93.06 126 ASN A CA 1
ATOM 1021 C C . ASN A 1 126 ? -13.994 -10.471 11.936 1.00 93.06 126 ASN A C 1
ATOM 1023 O O . ASN A 1 126 ? -15.012 -10.882 12.492 1.00 93.06 126 ASN A O 1
ATOM 1027 N N . GLY A 1 127 ? -13.887 -9.202 11.531 1.00 94.94 127 GLY A N 1
ATOM 1028 C CA . GLY A 1 127 ? -14.984 -8.250 11.713 1.00 94.94 127 GLY A CA 1
ATOM 1029 C C . GLY A 1 127 ? -15.124 -7.697 13.124 1.00 94.94 127 GLY A C 1
ATOM 1030 O O . GLY A 1 127 ? -16.100 -7.006 13.384 1.00 94.94 127 GLY A O 1
ATOM 1031 N N . VAL A 1 128 ? -14.204 -7.984 14.048 1.00 96.81 128 VAL A N 1
ATOM 1032 C CA . VAL A 1 128 ? -14.260 -7.462 15.418 1.00 96.81 128 VAL A CA 1
ATOM 1033 C C . VAL A 1 128 ? -13.042 -6.589 15.683 1.00 96.81 128 VAL A C 1
ATOM 1035 O O . VAL A 1 128 ? -11.902 -7.055 15.645 1.00 96.81 128 VAL A O 1
ATOM 1038 N N . LEU A 1 129 ? -13.300 -5.307 15.931 1.00 97.88 129 LEU A N 1
ATOM 1039 C CA . LEU A 1 129 ? -12.306 -4.334 16.352 1.00 97.88 129 LEU A CA 1
ATOM 1040 C C . LEU A 1 129 ? -12.146 -4.415 17.868 1.00 97.88 129 LEU A C 1
ATOM 1042 O O . LEU A 1 129 ? -13.116 -4.247 18.602 1.00 97.88 129 LEU A O 1
ATOM 1046 N N . THR A 1 130 ? -10.927 -4.644 18.336 1.00 97.50 130 THR A N 1
ATOM 1047 C CA . THR A 1 130 ? -10.607 -4.775 19.760 1.00 97.50 130 THR A CA 1
ATOM 1048 C C . THR A 1 130 ? -9.437 -3.884 20.153 1.00 97.50 130 THR A C 1
ATOM 1050 O O . THR A 1 130 ? -8.574 -3.549 19.334 1.00 97.50 130 THR A O 1
ATOM 1053 N N . VAL A 1 131 ? -9.405 -3.504 21.430 1.00 97.50 131 VAL A N 1
ATOM 1054 C CA . VAL A 1 131 ? -8.244 -2.867 22.058 1.00 97.50 131 VAL A CA 1
ATOM 1055 C C . VAL A 1 131 ? -7.347 -3.960 22.627 1.00 97.50 131 VAL A C 1
ATOM 1057 O O . VAL A 1 131 ? -7.816 -4.924 23.232 1.00 97.50 131 VAL A O 1
ATOM 1060 N N . ASN A 1 132 ? -6.044 -3.832 22.408 1.00 96.44 132 ASN A N 1
ATOM 1061 C CA . ASN A 1 132 ? -5.065 -4.770 22.931 1.00 96.44 132 ASN A CA 1
ATOM 1062 C C . ASN A 1 132 ? -5.049 -4.719 24.472 1.00 96.44 132 ASN A C 1
ATOM 1064 O O . ASN A 1 132 ? -5.198 -3.651 25.067 1.00 96.44 132 ASN A O 1
ATOM 1068 N N . LYS A 1 133 ? -4.857 -5.878 25.112 1.00 95.12 133 LYS A N 1
ATOM 1069 C CA . LYS A 1 133 ? -4.975 -6.093 26.564 1.00 95.12 133 LYS A CA 1
ATOM 1070 C C . LYS A 1 133 ? -4.155 -5.103 27.386 1.00 95.12 133 LYS A C 1
ATOM 1072 O O . LYS A 1 133 ? -4.656 -4.595 28.382 1.00 95.12 133 LYS A O 1
ATOM 1077 N N . ASP A 1 134 ? -2.958 -4.768 26.916 1.00 94.69 134 ASP A N 1
ATOM 1078 C CA . ASP A 1 134 ? -2.042 -3.836 27.587 1.00 94.69 134 ASP A CA 1
ATOM 1079 C C . ASP A 1 134 ? -2.593 -2.398 27.674 1.00 94.69 134 ASP A C 1
ATOM 1081 O O . ASP A 1 134 ? -2.110 -1.580 28.458 1.00 94.69 134 ASP A O 1
ATOM 1085 N N . PHE A 1 135 ? -3.608 -2.073 26.867 1.00 94.69 135 PHE A N 1
ATOM 1086 C CA . PHE A 1 135 ? -4.159 -0.727 26.733 1.00 94.69 135 PHE A CA 1
ATOM 1087 C C . PHE A 1 135 ? -5.600 -0.587 27.240 1.00 94.69 135 PHE A C 1
ATOM 1089 O O . PHE A 1 135 ? -6.053 0.541 27.413 1.00 94.69 135 PHE A O 1
ATOM 1096 N N . ILE A 1 136 ? -6.307 -1.687 27.536 1.00 94.44 136 ILE A N 1
ATOM 1097 C CA . ILE A 1 136 ? -7.746 -1.687 27.883 1.00 94.44 136 ILE A CA 1
ATOM 1098 C C . ILE A 1 136 ? -8.088 -0.668 28.982 1.00 94.44 136 ILE A C 1
ATOM 1100 O O . ILE A 1 136 ? -9.059 0.087 28.862 1.00 94.44 136 ILE A O 1
ATOM 1104 N N . ASP A 1 137 ? -7.269 -0.599 30.030 1.00 93.69 137 ASP A N 1
ATOM 1105 C CA . ASP A 1 137 ? -7.523 0.267 31.183 1.00 93.69 137 ASP A CA 1
ATOM 1106 C C . ASP A 1 137 ? -6.872 1.653 31.067 1.00 93.69 137 ASP A C 1
ATOM 1108 O O . ASP A 1 137 ? -7.154 2.527 31.884 1.00 93.69 137 ASP A O 1
ATOM 1112 N N . THR A 1 138 ? -6.039 1.893 30.048 1.00 93.25 138 THR A N 1
ATOM 1113 C CA . THR A 1 138 ? -5.223 3.118 29.935 1.00 93.25 138 THR A CA 1
ATOM 1114 C C . THR A 1 138 ? -5.672 4.070 28.830 1.00 93.25 138 THR A C 1
ATOM 1116 O O . THR A 1 138 ? -5.308 5.252 28.859 1.00 93.25 138 THR A O 1
ATOM 1119 N N . VAL A 1 139 ? -6.477 3.594 27.878 1.00 94.31 139 VAL A N 1
ATOM 1120 C CA . VAL A 1 139 ? -6.919 4.380 26.719 1.00 94.31 139 VAL A CA 1
ATOM 1121 C C . VAL A 1 139 ? -8.433 4.465 26.641 1.00 94.31 139 VAL A C 1
ATOM 1123 O O . VAL A 1 139 ? -9.123 3.576 27.125 1.00 94.31 139 VAL A O 1
ATOM 1126 N N . ASP A 1 140 ? -8.933 5.505 25.989 1.00 94.88 140 ASP A N 1
ATOM 1127 C CA . ASP A 1 140 ? -10.297 5.558 25.468 1.00 94.88 140 ASP A CA 1
ATOM 1128 C C . ASP A 1 140 ? -10.215 5.679 23.951 1.00 94.88 140 ASP A C 1
ATOM 1130 O O . ASP A 1 140 ? -9.503 6.539 23.422 1.00 94.88 140 ASP A O 1
ATOM 1134 N N . CYS A 1 141 ? -10.910 4.789 23.248 1.00 95.88 141 CYS A N 1
ATOM 1135 C CA . CYS A 1 141 ? -10.888 4.724 21.796 1.00 95.88 141 CYS A CA 1
ATOM 1136 C C . CYS A 1 141 ? -12.270 5.039 21.219 1.00 95.88 141 CYS A C 1
ATOM 1138 O O . CYS A 1 141 ? -13.309 4.641 21.749 1.00 95.88 141 CYS A O 1
ATOM 1140 N N . LYS A 1 142 ? -12.271 5.719 20.080 1.00 97.00 142 LYS A N 1
ATOM 1141 C CA . LYS A 1 142 ? -13.435 5.907 19.216 1.00 97.00 142 LYS A CA 1
ATOM 1142 C C . LYS A 1 142 ? -13.080 5.457 17.808 1.00 97.00 142 LYS A C 1
ATOM 1144 O O . LYS A 1 142 ? -11.910 5.454 17.421 1.00 97.00 142 LYS A O 1
ATOM 1149 N N . TYR A 1 143 ? -14.085 5.085 17.039 1.00 98.19 143 TYR A N 1
ATOM 1150 C CA . TYR A 1 143 ? -13.911 4.658 15.662 1.00 98.19 143 TYR A CA 1
ATOM 1151 C C . TYR A 1 143 ? -15.003 5.235 14.773 1.00 98.19 143 TYR A C 1
ATOM 1153 O O . TYR A 1 143 ? -16.077 5.602 15.245 1.00 98.19 143 TYR A O 1
ATOM 1161 N N . ARG A 1 144 ? -14.723 5.314 13.479 1.00 97.94 144 ARG A N 1
ATOM 1162 C CA . ARG A 1 144 ? -15.709 5.619 12.443 1.00 97.94 144 ARG A CA 1
ATOM 1163 C C . ARG A 1 144 ? -15.379 4.832 11.192 1.00 97.94 144 ARG A C 1
ATOM 1165 O O . ARG A 1 144 ? -14.209 4.579 10.902 1.00 97.94 144 ARG A O 1
ATOM 1172 N N . THR A 1 145 ? -16.396 4.435 10.453 1.00 97.00 145 THR A N 1
ATOM 1173 C CA . THR A 1 145 ? -16.209 3.758 9.173 1.00 97.00 145 THR A CA 1
ATOM 1174 C C . THR A 1 145 ? -16.143 4.782 8.057 1.00 97.00 145 THR A C 1
ATOM 1176 O O . THR A 1 145 ? -16.680 5.885 8.186 1.00 97.00 145 THR A O 1
ATOM 1179 N N . PHE A 1 146 ? -15.497 4.424 6.957 1.00 94.50 146 PHE A N 1
ATOM 1180 C CA . PHE A 1 146 ? -15.537 5.240 5.755 1.00 94.50 146 PHE A CA 1
ATOM 1181 C C . PHE A 1 146 ? -15.573 4.367 4.509 1.00 94.50 146 PHE A C 1
ATOM 1183 O O . PHE A 1 146 ? -15.120 3.223 4.524 1.00 94.50 146 PHE A O 1
ATOM 1190 N N . ALA A 1 147 ? -16.147 4.912 3.448 1.00 91.06 147 ALA A N 1
ATOM 1191 C CA . ALA A 1 147 ? -16.258 4.264 2.152 1.00 91.06 147 ALA A CA 1
ATOM 1192 C C . ALA A 1 147 ? -16.000 5.286 1.048 1.00 91.06 147 ALA A C 1
ATOM 1194 O O . ALA A 1 147 ? -16.004 6.498 1.286 1.00 91.06 147 ALA A O 1
ATOM 1195 N N . HIS A 1 148 ? -15.754 4.784 -0.155 1.00 86.75 148 HIS A N 1
ATOM 1196 C CA . HIS A 1 148 ? -15.667 5.638 -1.323 1.00 86.75 148 HIS A CA 1
ATOM 1197 C C . HIS A 1 148 ? -17.029 6.260 -1.639 1.00 86.75 148 HIS A C 1
ATOM 1199 O O . HIS A 1 148 ? -18.065 5.651 -1.368 1.00 86.75 148 HIS A O 1
ATOM 1205 N N . TYR A 1 149 ? -17.038 7.477 -2.179 1.00 79.38 149 TYR A N 1
ATOM 1206 C CA . TYR A 1 149 ? -18.267 8.044 -2.714 1.00 79.38 149 TYR A CA 1
ATOM 1207 C C . TYR A 1 149 ? -18.514 7.501 -4.125 1.00 79.38 149 TYR A C 1
ATOM 1209 O O . TYR A 1 149 ? -17.851 7.906 -5.075 1.00 79.38 149 TYR A O 1
ATOM 1217 N N . ASP A 1 150 ? -19.507 6.625 -4.274 1.00 70.88 150 ASP A N 1
ATOM 1218 C CA . ASP A 1 150 ? -19.815 5.953 -5.550 1.00 70.88 150 ASP A CA 1
ATOM 1219 C C . ASP A 1 150 ? -20.380 6.890 -6.640 1.00 70.88 150 ASP A C 1
ATOM 1221 O O . ASP A 1 150 ? -20.692 6.451 -7.745 1.00 70.88 150 ASP A O 1
ATOM 1225 N N . GLY A 1 151 ? -20.557 8.182 -6.339 1.00 66.31 151 GLY A N 1
ATOM 1226 C CA . GLY A 1 151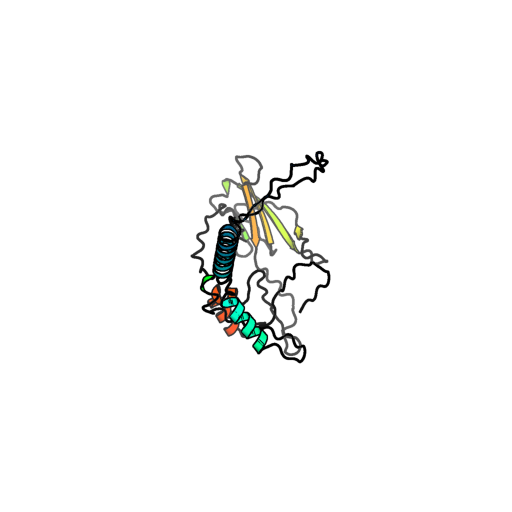 ? -21.269 9.113 -7.207 1.00 66.31 151 GLY A CA 1
ATOM 1227 C C . GLY A 1 151 ? -20.476 9.604 -8.415 1.00 66.31 151 GLY A C 1
ATOM 1228 O O . GLY A 1 151 ? -21.030 9.603 -9.509 1.00 66.31 151 GLY A O 1
ATOM 1229 N N . VAL A 1 152 ? -19.229 10.079 -8.255 1.00 62.75 152 VAL A N 1
ATOM 1230 C CA . VAL A 1 152 ? -18.473 10.714 -9.369 1.00 62.75 152 VAL A CA 1
ATOM 1231 C C . VAL A 1 152 ? -16.949 10.839 -9.135 1.00 62.75 152 VAL A C 1
ATOM 1233 O O . VAL A 1 152 ? -16.215 11.080 -10.090 1.00 62.75 152 VAL A O 1
ATOM 1236 N N . SER A 1 153 ? -16.437 10.740 -7.901 1.00 74.69 153 SER A N 1
ATOM 1237 C CA . SER A 1 153 ? -15.094 11.246 -7.561 1.00 74.69 153 SER A CA 1
ATOM 1238 C C . SER A 1 153 ? -14.212 10.207 -6.875 1.00 74.69 153 SER A C 1
ATOM 1240 O O . SER A 1 153 ? -14.439 9.893 -5.711 1.00 74.69 153 SER A O 1
ATOM 1242 N N . ASP A 1 154 ? -13.123 9.815 -7.551 1.00 70.62 154 ASP A N 1
ATOM 1243 C CA . ASP A 1 154 ? -12.059 8.915 -7.056 1.00 70.62 154 ASP A CA 1
ATOM 1244 C C . ASP A 1 154 ? -11.312 9.437 -5.806 1.00 70.62 154 ASP A C 1
ATOM 1246 O O . ASP A 1 154 ? -10.385 8.805 -5.291 1.00 70.62 154 ASP A O 1
ATOM 1250 N N . THR A 1 155 ? -11.658 10.632 -5.327 1.00 80.31 155 THR A N 1
ATOM 1251 C CA . THR A 1 155 ? -10.986 11.308 -4.208 1.00 80.31 155 THR A CA 1
ATOM 1252 C C . THR A 1 155 ? -11.888 11.544 -3.005 1.00 80.31 155 THR A C 1
ATOM 1254 O O . THR A 1 155 ? -11.392 11.892 -1.931 1.00 80.31 155 THR A O 1
ATOM 1257 N N . GLU A 1 156 ? -13.198 11.354 -3.155 1.00 86.00 156 GLU A N 1
ATOM 1258 C CA . GLU A 1 156 ? -14.162 11.678 -2.109 1.00 86.00 156 GLU A CA 1
ATOM 1259 C C . GLU A 1 156 ? -14.461 10.460 -1.236 1.00 86.00 156 GLU A C 1
ATOM 1261 O O . GLU A 1 156 ? -14.731 9.356 -1.709 1.00 86.00 156 GLU A O 1
ATOM 1266 N N . LEU A 1 157 ? -14.406 10.674 0.079 1.00 90.50 157 LEU A N 1
ATOM 1267 C CA . LEU A 1 157 ? -14.671 9.652 1.083 1.00 90.50 157 LEU A CA 1
ATOM 1268 C C . LEU A 1 157 ? -15.883 10.056 1.916 1.00 90.50 157 LEU A C 1
ATOM 1270 O O . LEU A 1 157 ? -15.934 11.161 2.462 1.00 90.50 157 LEU A O 1
ATOM 1274 N N . LEU A 1 158 ? -16.825 9.130 2.067 1.00 91.69 158 LEU A N 1
ATOM 1275 C CA . LEU A 1 158 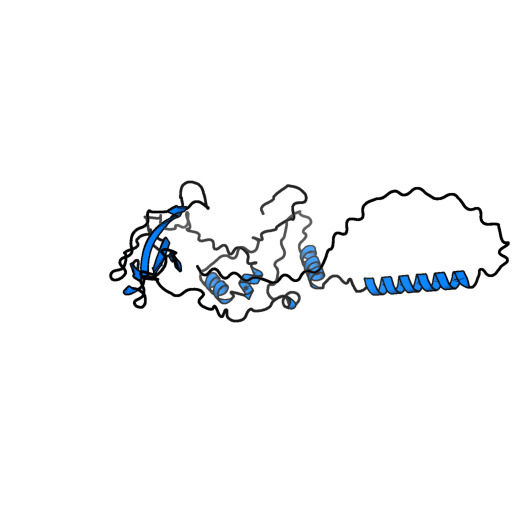? -17.938 9.258 2.995 1.00 91.69 158 LEU A CA 1
ATOM 1276 C C . LEU A 1 158 ? -17.527 8.709 4.354 1.00 91.69 158 LEU A C 1
ATOM 1278 O O . LEU A 1 158 ? -17.230 7.524 4.481 1.00 91.69 158 LEU A O 1
ATOM 1282 N N . TYR A 1 159 ? -17.537 9.565 5.372 1.00 95.00 159 TYR A N 1
ATOM 1283 C CA . TYR A 1 159 ? -17.270 9.177 6.753 1.00 95.00 159 TYR A CA 1
ATOM 1284 C C . TYR A 1 159 ? -18.575 9.037 7.530 1.00 95.00 159 TYR A C 1
ATOM 1286 O O . TYR A 1 159 ? -19.455 9.889 7.421 1.00 95.00 159 TYR A O 1
ATOM 1294 N N . SER A 1 160 ? -18.668 8.001 8.362 1.00 96.19 160 SER A N 1
ATOM 1295 C CA . SER A 1 160 ? -19.703 7.926 9.390 1.00 96.19 160 SER A CA 1
ATOM 1296 C C . SER A 1 160 ? -19.375 8.844 10.569 1.00 96.19 160 SER A C 1
ATOM 1298 O O . SER A 1 160 ? -18.229 9.276 10.758 1.00 96.19 160 SER A O 1
ATOM 1300 N N . ASP A 1 161 ? -20.367 9.046 11.430 1.00 97.56 161 ASP A N 1
ATOM 1301 C CA . ASP A 1 161 ? -20.141 9.609 12.755 1.00 97.56 161 ASP A CA 1
ATOM 1302 C C . ASP A 1 161 ? -19.245 8.696 13.602 1.00 97.56 161 ASP A C 1
ATOM 1304 O O . ASP A 1 161 ? -19.143 7.481 13.381 1.00 97.56 161 ASP A O 1
ATOM 1308 N N . TYR A 1 162 ? -18.576 9.301 14.583 1.00 97.25 162 TYR A N 1
ATOM 1309 C CA . TYR A 1 162 ? -17.759 8.568 15.541 1.00 97.25 162 TYR A CA 1
ATOM 1310 C C . TYR A 1 162 ? -18.626 7.790 16.528 1.00 97.25 162 TYR A C 1
ATOM 1312 O O . TYR A 1 162 ? -19.523 8.340 17.161 1.00 97.25 162 TYR A O 1
ATOM 1320 N N . SER A 1 163 ? -18.274 6.524 16.719 1.00 97.38 163 SER A N 1
ATOM 1321 C CA . SER A 1 163 ? -18.797 5.642 17.759 1.00 97.38 163 SER A CA 1
ATOM 1322 C C . SER A 1 163 ? -17.713 5.344 18.791 1.00 97.38 163 SER A C 1
ATOM 1324 O O . SER A 1 163 ? -16.527 5.250 18.464 1.00 97.38 163 SER A O 1
ATOM 1326 N N . THR A 1 164 ? -18.097 5.194 20.055 1.00 96.62 164 THR A N 1
ATOM 1327 C CA . THR A 1 164 ? -17.177 4.773 21.116 1.00 96.62 164 THR A CA 1
ATOM 1328 C C . THR A 1 164 ? -16.854 3.286 20.978 1.00 96.62 164 THR A C 1
ATOM 1330 O O . THR A 1 164 ? -17.721 2.474 20.652 1.00 96.62 164 THR A O 1
ATOM 1333 N N . LEU A 1 165 ? -15.590 2.920 21.196 1.00 96.69 165 LEU A N 1
ATOM 1334 C CA . LEU A 1 165 ? -15.153 1.528 21.208 1.00 96.69 165 LEU A CA 1
ATOM 1335 C C . LEU A 1 165 ? -15.202 0.999 22.643 1.00 96.69 165 LEU A C 1
ATOM 1337 O O . LEU A 1 165 ? -14.555 1.554 23.528 1.00 96.69 165 LEU A O 1
ATOM 1341 N N . ASP A 1 166 ? -15.930 -0.092 22.876 1.00 95.69 166 ASP A N 1
ATOM 1342 C CA . ASP A 1 166 ? -15.833 -0.818 24.141 1.00 95.69 166 ASP A CA 1
ATOM 1343 C C . ASP A 1 166 ? -14.476 -1.532 24.197 1.00 95.69 166 ASP A C 1
ATOM 1345 O O . ASP A 1 166 ? -14.226 -2.485 23.458 1.00 95.69 166 ASP A O 1
ATOM 1349 N N . ASN A 1 167 ? -13.584 -1.082 25.078 1.00 93.69 167 ASN A N 1
ATOM 1350 C CA . ASN A 1 167 ? -12.241 -1.649 25.175 1.00 93.69 167 ASN A CA 1
ATOM 1351 C C . ASN A 1 167 ? -12.224 -3.130 25.592 1.00 93.69 167 ASN A C 1
ATOM 1353 O O . ASN A 1 167 ? -11.244 -3.816 25.306 1.00 93.69 167 ASN A O 1
ATOM 1357 N N . LYS A 1 168 ? -13.259 -3.625 26.283 1.00 92.62 168 LYS A N 1
ATOM 1358 C CA . LYS A 1 168 ? -13.316 -5.007 26.786 1.00 92.62 168 LYS A CA 1
ATOM 1359 C C . LYS A 1 168 ? -13.976 -5.946 25.786 1.00 92.62 168 LYS A C 1
ATOM 1361 O O . LYS A 1 168 ? -13.468 -7.041 25.557 1.00 92.62 168 LYS A O 1
ATOM 1366 N N . ASN A 1 169 ? -15.094 -5.515 25.206 1.00 94.19 169 ASN A N 1
ATOM 1367 C CA . ASN A 1 169 ? -15.911 -6.354 24.324 1.00 94.19 169 ASN A CA 1
ATOM 1368 C C . ASN A 1 169 ? -15.633 -6.116 22.833 1.00 94.19 169 ASN A C 1
ATOM 1370 O O . ASN A 1 169 ? -15.988 -6.946 21.997 1.00 94.19 169 ASN A O 1
ATOM 1374 N N . GLY A 1 170 ? -14.972 -5.008 22.496 1.00 95.94 170 GLY A N 1
ATOM 1375 C CA . GLY A 1 170 ? -14.743 -4.584 21.123 1.00 95.94 170 GLY A CA 1
ATOM 1376 C C . GLY A 1 170 ? -16.009 -4.081 20.430 1.00 95.94 170 GLY A C 1
ATOM 1377 O O . GLY A 1 170 ? -17.048 -3.850 21.047 1.00 95.94 170 GLY A O 1
ATOM 1378 N N . ALA A 1 171 ? -15.913 -3.911 19.115 1.00 97.25 171 ALA A N 1
ATOM 1379 C CA . ALA A 1 171 ? -17.027 -3.534 18.255 1.00 97.25 171 ALA A CA 1
ATOM 1380 C C . ALA A 1 171 ? -17.047 -4.395 16.993 1.00 97.25 171 ALA A C 1
ATOM 1382 O O . ALA A 1 171 ? -16.007 -4.643 16.380 1.00 97.25 171 ALA A O 1
ATOM 1383 N N . LYS A 1 172 ? -18.240 -4.834 16.579 1.00 96.88 172 LYS A N 1
ATOM 1384 C CA . LYS A 1 172 ? -18.419 -5.543 15.311 1.00 96.88 172 LYS A CA 1
ATOM 1385 C C . LYS A 1 172 ? -18.450 -4.536 14.162 1.00 96.88 172 LYS A C 1
ATOM 1387 O O . LYS A 1 172 ? -19.342 -3.698 14.098 1.00 96.88 172 LYS A O 1
ATOM 1392 N N . ILE A 1 173 ? -17.495 -4.650 13.250 1.00 96.19 173 ILE A N 1
ATOM 1393 C CA . ILE A 1 173 ? -17.337 -3.805 12.072 1.00 96.19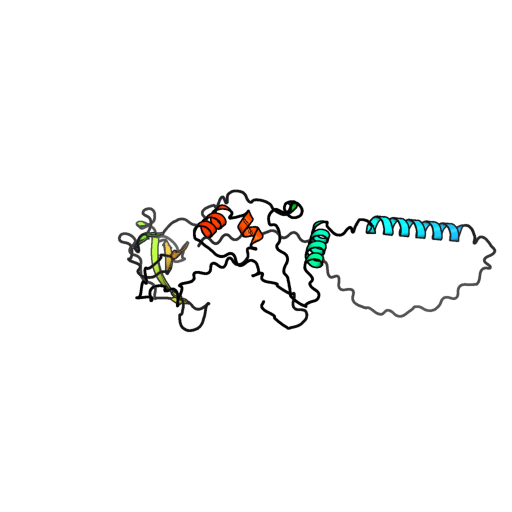 173 ILE A CA 1
ATOM 1394 C C . ILE A 1 173 ? -17.804 -4.580 10.843 1.00 96.19 173 ILE A C 1
ATOM 1396 O O . ILE A 1 173 ? -17.246 -5.621 10.494 1.00 96.19 173 ILE A O 1
ATOM 1400 N N . THR A 1 174 ? -18.834 -4.062 10.180 1.00 93.69 174 THR A N 1
ATOM 1401 C CA . THR A 1 174 ? -19.368 -4.611 8.923 1.00 93.69 174 THR A CA 1
ATOM 1402 C C . THR A 1 174 ? -18.861 -3.873 7.687 1.00 93.69 174 THR A C 1
ATOM 1404 O O . THR A 1 174 ? -19.107 -4.335 6.581 1.00 93.69 174 THR A O 1
ATOM 1407 N N . ALA A 1 175 ? -18.168 -2.745 7.858 1.00 93.56 175 ALA A N 1
ATOM 1408 C CA . ALA A 1 175 ? -17.579 -1.972 6.769 1.00 93.56 175 ALA A CA 1
ATOM 1409 C C . ALA A 1 175 ? -16.186 -2.494 6.380 1.00 93.56 175 ALA A C 1
ATOM 1411 O O . ALA A 1 175 ? -15.521 -3.174 7.167 1.00 93.56 175 ALA A O 1
ATOM 1412 N N . GLU A 1 176 ? -15.738 -2.153 5.172 1.00 93.44 176 GLU A N 1
ATOM 1413 C CA . GLU A 1 176 ? -14.407 -2.522 4.674 1.00 93.44 176 GLU A CA 1
ATOM 1414 C C . GLU A 1 176 ? -13.294 -1.718 5.337 1.00 93.44 176 GLU A C 1
ATOM 1416 O O . GLU A 1 176 ? -12.242 -2.274 5.649 1.00 93.44 176 GLU A O 1
ATOM 1421 N N . PHE A 1 177 ? -13.532 -0.431 5.600 1.00 95.69 177 PHE A N 1
ATOM 1422 C CA . PHE A 1 177 ? -12.544 0.465 6.187 1.00 95.69 177 PHE A CA 1
ATOM 1423 C C . PHE A 1 177 ? -13.057 1.100 7.475 1.00 95.69 177 PHE A C 1
ATOM 1425 O O . PHE A 1 177 ? -14.200 1.559 7.573 1.00 95.69 177 PHE A O 1
ATOM 1432 N N . VAL A 1 178 ? -12.178 1.153 8.474 1.00 97.38 178 VAL A N 1
ATOM 1433 C CA . VAL A 1 178 ? -12.454 1.786 9.762 1.00 97.38 178 VAL A CA 1
ATOM 1434 C C . VAL A 1 178 ? -11.253 2.605 10.210 1.00 97.38 178 VAL A C 1
ATOM 1436 O O . VAL A 1 178 ? -10.115 2.138 10.219 1.00 97.38 178 VAL A O 1
ATOM 1439 N N . GLU A 1 179 ? -11.514 3.853 10.575 1.00 97.56 179 GLU A N 1
ATOM 1440 C CA . GLU A 1 179 ? -10.566 4.740 11.232 1.00 97.56 179 GLU A CA 1
ATOM 1441 C C . GLU A 1 179 ? -10.775 4.651 12.742 1.00 97.56 179 GLU A C 1
ATOM 1443 O O . GLU A 1 179 ? -11.904 4.742 13.225 1.00 97.56 179 GLU A O 1
ATOM 1448 N N . VAL A 1 180 ? -9.686 4.495 13.487 1.00 97.25 180 VAL A N 1
ATOM 1449 C CA . VAL A 1 180 ? -9.688 4.421 14.947 1.00 97.25 180 VAL A CA 1
ATOM 1450 C C . VAL A 1 180 ? -8.795 5.515 15.499 1.00 97.25 180 VAL A C 1
ATOM 1452 O O . VAL A 1 180 ? -7.683 5.724 15.011 1.00 97.25 180 VAL A O 1
ATOM 1455 N N . GLU A 1 181 ? -9.273 6.191 16.534 1.00 96.19 181 GLU A N 1
ATOM 1456 C CA . GLU A 1 181 ? -8.554 7.231 17.255 1.00 96.19 181 GLU A CA 1
ATOM 1457 C C . GLU A 1 181 ? -8.616 6.923 18.753 1.00 96.19 181 GLU A C 1
ATOM 1459 O O . GLU A 1 181 ? -9.701 6.710 19.296 1.00 96.19 181 GLU A O 1
ATOM 1464 N N . CYS A 1 182 ? -7.463 6.900 19.423 1.00 95.00 182 CYS A N 1
ATOM 1465 C CA . CYS A 1 182 ? -7.388 6.662 20.862 1.00 95.00 182 CYS A CA 1
ATOM 1466 C C . CYS A 1 182 ? -6.660 7.796 21.589 1.00 95.00 182 CYS A C 1
ATOM 1468 O O . CYS A 1 182 ? -5.641 8.325 21.125 1.00 95.00 182 CYS A O 1
ATOM 1470 N N . VAL A 1 183 ? -7.174 8.118 22.773 1.00 94.25 183 VAL A N 1
ATOM 1471 C CA . VAL A 1 183 ? -6.613 9.077 23.732 1.00 94.25 183 VAL A CA 1
ATOM 1472 C C . VAL A 1 183 ? -6.216 8.342 25.012 1.00 94.25 183 VAL A C 1
ATOM 1474 O O . VAL A 1 183 ? -6.717 7.252 25.289 1.00 94.25 183 VAL A O 1
ATOM 1477 N N . ARG A 1 184 ? -5.290 8.896 25.799 1.00 92.69 184 ARG A N 1
ATOM 1478 C CA . ARG A 1 184 ? -4.939 8.319 27.107 1.00 92.69 184 ARG A CA 1
ATOM 1479 C C . ARG A 1 184 ? -5.903 8.840 28.167 1.00 92.69 184 ARG A C 1
ATOM 1481 O O . ARG A 1 184 ? -6.103 10.043 28.244 1.00 92.69 184 ARG A O 1
ATOM 1488 N N . LYS A 1 185 ? -6.394 7.969 29.050 1.00 88.38 185 LYS A N 1
ATOM 1489 C CA . LYS A 1 185 ? -7.299 8.352 30.154 1.00 88.38 185 LYS A CA 1
ATOM 1490 C C . LYS A 1 185 ? -6.689 9.367 31.126 1.00 88.38 185 LYS A C 1
ATOM 1492 O O . LYS A 1 185 ? -7.383 10.217 31.663 1.00 88.38 185 LYS A O 1
ATOM 1497 N N . SER A 1 186 ? -5.381 9.256 31.370 1.00 80.31 186 SER A N 1
ATOM 1498 C CA . SER A 1 186 ? -4.675 10.010 32.418 1.00 80.31 186 SER A CA 1
ATOM 1499 C C . SER A 1 186 ? -3.958 11.275 31.923 1.00 80.31 186 SER A C 1
ATOM 1501 O O . SER A 1 186 ? -3.354 11.977 32.732 1.00 80.31 186 SER A O 1
ATOM 1503 N N . PHE A 1 187 ? -3.947 11.555 30.620 1.00 68.75 187 PHE A N 1
ATOM 1504 C CA . PHE A 1 187 ? -3.222 12.693 30.045 1.00 68.75 187 PHE A CA 1
ATOM 1505 C C . PHE A 1 187 ? -4.102 13.413 29.017 1.00 68.75 187 PHE A C 1
ATOM 1507 O O . PHE A 1 187 ? -5.178 12.927 28.700 1.00 68.75 187 PHE A O 1
ATOM 1514 N N . SER A 1 188 ? -3.648 14.580 28.548 1.00 65.38 188 SER A N 1
ATOM 1515 C CA . SER A 1 188 ? -4.271 15.427 27.517 1.00 65.38 188 SER A CA 1
ATOM 1516 C C . SER A 1 188 ? -5.189 14.679 26.530 1.00 65.38 188 SER A C 1
ATOM 1518 O O . SER A 1 188 ? -4.834 13.618 26.019 1.00 65.38 188 SER A O 1
ATOM 1520 N N . LEU A 1 189 ? -6.323 15.307 26.188 1.00 76.00 189 LEU A N 1
ATOM 1521 C CA . LEU A 1 189 ? -7.301 14.841 25.189 1.00 76.00 189 LEU A CA 1
ATOM 1522 C C . LEU A 1 189 ? -6.734 14.727 23.756 1.00 76.00 189 LEU A C 1
ATOM 1524 O O . LEU A 1 189 ? -7.477 14.429 22.824 1.00 76.00 189 LEU A O 1
ATOM 1528 N N . ALA A 1 190 ? -5.441 14.986 23.552 1.00 85.94 190 ALA A N 1
ATOM 1529 C CA . ALA A 1 190 ? -4.788 14.792 22.269 1.00 85.94 190 ALA A CA 1
ATOM 1530 C C . ALA A 1 190 ? -4.717 13.301 21.911 1.00 85.94 190 ALA A C 1
ATOM 1532 O O . ALA A 1 190 ? -4.292 12.460 22.713 1.00 85.94 190 ALA A O 1
ATOM 1533 N N . SER A 1 191 ? -5.086 12.971 20.674 1.00 88.06 191 SER A N 1
ATOM 1534 C CA . SER A 1 191 ? -4.925 11.615 20.165 1.00 88.06 191 SER A CA 1
ATOM 1535 C C . SER A 1 191 ? -3.456 11.256 20.021 1.00 88.06 191 SER A C 1
ATOM 1537 O O . SER A 1 191 ? -2.665 11.963 19.400 1.00 88.06 191 SER A O 1
ATOM 1539 N N . PHE A 1 192 ? -3.086 10.129 20.624 1.00 91.19 192 PHE A N 1
ATOM 1540 C CA . PHE A 1 192 ? -1.725 9.594 20.548 1.00 91.19 192 PHE A CA 1
ATOM 1541 C C . PHE A 1 192 ? -1.630 8.420 19.569 1.00 91.19 192 PHE A C 1
ATOM 1543 O O . PHE A 1 192 ? -0.534 8.019 19.179 1.00 91.19 192 PHE A O 1
ATOM 1550 N N . TYR A 1 193 ? -2.778 7.854 19.195 1.00 93.44 193 TYR A N 1
ATOM 1551 C CA . TYR A 1 193 ? -2.889 6.740 18.272 1.00 93.44 193 TYR A CA 1
ATOM 1552 C C . TYR A 1 193 ? -4.023 7.016 17.293 1.00 93.44 193 TYR A C 1
ATOM 1554 O O . TYR A 1 193 ? -5.157 7.275 17.701 1.00 93.44 193 TYR A O 1
ATOM 1562 N N . LYS A 1 194 ? -3.699 6.945 16.003 1.00 94.75 194 LYS A N 1
ATOM 1563 C CA . LYS A 1 194 ? -4.659 7.038 14.911 1.00 94.75 194 LYS A CA 1
ATOM 1564 C C . LYS A 1 194 ? -4.284 6.017 13.848 1.00 94.75 194 LYS A C 1
ATOM 1566 O O . LYS A 1 194 ? -3.150 6.030 13.369 1.00 94.75 194 LYS A O 1
ATOM 1571 N N . TYR A 1 195 ? -5.211 5.130 13.506 1.00 95.50 195 TYR A N 1
ATOM 1572 C CA . TYR A 1 195 ? -4.926 4.033 12.588 1.00 95.50 195 TYR A CA 1
ATOM 1573 C C . TYR A 1 195 ? -6.136 3.658 11.740 1.00 95.50 195 TYR A C 1
ATOM 1575 O O . TYR A 1 195 ? -7.276 3.734 12.197 1.00 95.50 195 TYR A O 1
ATOM 1583 N N . HIS A 1 196 ? -5.868 3.212 10.516 1.00 95.88 196 HIS A N 1
ATOM 1584 C CA . HIS A 1 196 ? -6.875 2.694 9.597 1.00 95.88 196 HIS A CA 1
ATOM 1585 C C . HIS A 1 196 ? -6.752 1.179 9.503 1.00 95.88 196 HIS A C 1
ATOM 1587 O O . HIS A 1 196 ? -5.742 0.656 9.017 1.00 95.88 196 HIS A O 1
ATOM 1593 N N . HIS A 1 197 ? -7.788 0.475 9.946 1.00 96.12 197 HIS A N 1
ATOM 1594 C CA . HIS A 1 197 ? -7.925 -0.954 9.689 1.00 96.12 197 HIS A CA 1
ATOM 1595 C C . HIS A 1 197 ? -8.748 -1.175 8.427 1.00 96.12 197 HIS A C 1
ATOM 1597 O O . HIS A 1 197 ? -9.578 -0.349 8.046 1.00 96.12 197 HIS A O 1
ATOM 1603 N N . HIS A 1 198 ? -8.489 -2.304 7.780 1.00 95.44 198 HIS A N 1
ATOM 1604 C CA . HIS A 1 198 ? -9.215 -2.734 6.599 1.00 95.44 198 HIS A CA 1
ATOM 1605 C C . HIS A 1 198 ? -9.525 -4.220 6.714 1.00 95.44 198 HIS A C 1
ATOM 1607 O O . HIS A 1 198 ? -8.767 -4.978 7.326 1.00 95.44 198 HIS A O 1
ATOM 1613 N N . GLN A 1 199 ? -10.627 -4.627 6.110 1.00 94.19 199 GLN A N 1
ATOM 1614 C CA . GLN A 1 199 ? -11.015 -6.019 5.976 1.00 94.19 199 GLN A CA 1
ATOM 1615 C C . GLN A 1 199 ? -11.742 -6.216 4.653 1.00 94.19 199 GLN A C 1
ATOM 1617 O O . GLN A 1 199 ? -12.365 -5.296 4.131 1.00 94.19 199 GLN A O 1
ATOM 1622 N N . VAL A 1 200 ? -11.682 -7.435 4.129 1.00 89.81 200 VAL A N 1
ATOM 1623 C CA . VAL A 1 200 ? -12.483 -7.808 2.966 1.00 89.81 200 VAL A CA 1
ATOM 1624 C C . VAL A 1 200 ? -13.872 -8.174 3.468 1.00 89.81 200 VAL A C 1
ATOM 1626 O O . VAL A 1 200 ? -14.034 -9.170 4.175 1.00 89.81 200 VAL A O 1
ATOM 1629 N N . VAL A 1 201 ? -14.865 -7.364 3.113 1.00 86.44 201 VAL A N 1
ATOM 1630 C CA . VAL A 1 201 ? -16.271 -7.689 3.347 1.00 86.44 201 VAL A CA 1
ATOM 1631 C C . VAL A 1 201 ? -16.783 -8.370 2.091 1.00 86.44 201 VAL A C 1
ATOM 1633 O O . VAL A 1 201 ? -16.657 -7.859 0.983 1.00 86.44 201 VAL A O 1
ATOM 1636 N N . SER A 1 202 ? -17.325 -9.573 2.244 1.00 77.50 202 SER A N 1
ATOM 1637 C CA . SER A 1 202 ? -17.823 -10.350 1.118 1.00 77.50 202 SER A CA 1
ATOM 1638 C C . SER A 1 202 ? -19.141 -9.769 0.600 1.00 77.50 202 SER A C 1
ATOM 1640 O O . SER A 1 202 ? -20.212 -10.284 0.913 1.00 77.50 202 SER A O 1
ATOM 1642 N N . ASN A 1 203 ? -19.068 -8.724 -0.220 1.00 66.81 203 ASN A N 1
ATOM 1643 C CA . ASN A 1 203 ? -20.199 -8.244 -1.011 1.00 66.81 203 ASN A CA 1
ATOM 1644 C C . ASN A 1 203 ? -20.291 -9.052 -2.310 1.00 66.81 203 ASN A C 1
ATOM 1646 O O . ASN A 1 203 ? -20.103 -8.544 -3.417 1.00 66.81 203 ASN A O 1
ATOM 1650 N N . PHE A 1 204 ? -20.567 -10.351 -2.170 1.00 61.97 204 PHE A N 1
ATOM 1651 C CA . PHE A 1 204 ? -21.053 -11.161 -3.284 1.00 61.97 204 PHE A CA 1
ATOM 1652 C C . PHE A 1 204 ? -22.541 -10.870 -3.468 1.00 61.97 204 PHE A C 1
ATOM 1654 O O . PHE A 1 204 ? -23.391 -11.735 -3.270 1.00 61.97 204 PHE A O 1
ATOM 1661 N N . GLU A 1 205 ? -22.873 -9.636 -3.845 1.00 66.12 205 GLU A N 1
ATOM 1662 C CA . GLU A 1 205 ? -24.116 -9.444 -4.586 1.00 66.12 205 GLU A CA 1
ATOM 1663 C C . GLU A 1 205 ? -24.071 -10.362 -5.813 1.00 66.12 205 GLU A C 1
ATOM 1665 O O . GLU A 1 205 ? -22.979 -10.704 -6.276 1.00 66.12 205 GLU A O 1
ATOM 1670 N N . ASN A 1 206 ? -25.234 -10.814 -6.294 1.00 61.44 206 ASN A N 1
ATOM 1671 C CA . ASN A 1 206 ? -25.386 -11.771 -7.396 1.00 61.44 206 ASN A CA 1
ATOM 1672 C C . ASN A 1 206 ? -24.771 -11.240 -8.705 1.00 61.44 206 ASN A C 1
ATOM 1674 O O . ASN A 1 206 ? -25.479 -10.868 -9.638 1.00 61.44 206 ASN A O 1
ATOM 1678 N N . LYS A 1 207 ? -23.442 -11.189 -8.785 1.00 68.00 207 LYS A N 1
ATOM 1679 C CA . LYS A 1 207 ? -22.707 -10.861 -9.994 1.00 68.00 207 LYS A CA 1
ATOM 1680 C C . LYS A 1 207 ? -22.923 -12.016 -10.956 1.00 68.00 207 LYS A C 1
ATOM 1682 O O . LYS A 1 207 ? -22.780 -13.183 -10.577 1.00 68.00 207 LYS A O 1
ATOM 1687 N N . GLU A 1 208 ? -23.310 -11.683 -12.185 1.00 76.19 208 GLU A N 1
ATOM 1688 C CA . GLU A 1 208 ? -23.468 -12.667 -13.249 1.00 76.19 208 GLU A CA 1
ATOM 1689 C C . GLU A 1 208 ? -22.205 -13.534 -13.319 1.00 76.19 208 GLU A C 1
ATOM 1691 O O . GLU A 1 208 ? -21.076 -13.035 -13.257 1.00 76.19 208 GLU A O 1
ATOM 1696 N N . LYS A 1 209 ? -22.388 -14.855 -13.393 1.00 80.25 209 LYS A N 1
ATOM 1697 C CA . LYS A 1 209 ? -21.256 -15.771 -13.532 1.00 80.25 209 LYS A CA 1
ATOM 1698 C C . LYS A 1 209 ? -20.524 -15.439 -14.829 1.00 80.25 209 LYS A C 1
ATOM 1700 O O . LYS A 1 209 ? -21.162 -15.259 -15.862 1.00 80.25 209 LYS A O 1
ATOM 1705 N N . SER A 1 210 ? -19.193 -15.413 -14.765 1.00 84.38 210 SER A N 1
ATOM 1706 C CA . SER A 1 210 ? -18.348 -15.262 -15.951 1.00 84.38 210 SER A CA 1
ATOM 1707 C C . SER A 1 210 ? -18.763 -16.283 -17.011 1.00 84.38 210 SER A C 1
ATOM 1709 O O . SER A 1 210 ? -18.847 -17.478 -16.718 1.00 84.38 210 SER A O 1
ATOM 1711 N N . SER A 1 211 ? -18.998 -15.822 -18.234 1.00 88.00 211 SER A N 1
ATOM 1712 C CA . SER A 1 211 ? -19.280 -16.672 -19.392 1.00 88.00 211 SER A CA 1
ATOM 1713 C C . SER A 1 211 ? -18.215 -16.464 -20.468 1.00 88.00 211 SER A C 1
ATOM 1715 O O . SER A 1 211 ? -17.358 -15.591 -20.338 1.00 88.00 211 SER A O 1
ATOM 1717 N N . VAL A 1 212 ? -18.244 -17.276 -21.526 1.00 87.00 212 VAL A N 1
ATOM 1718 C CA . VAL A 1 212 ? -17.341 -17.099 -22.678 1.00 87.00 212 VAL A CA 1
ATOM 1719 C C . VAL A 1 212 ? -17.629 -15.775 -23.391 1.00 87.00 212 VAL A C 1
ATOM 1721 O O . VAL A 1 212 ? -16.697 -15.061 -23.746 1.00 87.00 212 VAL A O 1
ATOM 1724 N N . ASP A 1 213 ? -18.908 -15.410 -23.518 1.00 89.75 213 ASP A N 1
ATOM 1725 C CA . ASP A 1 213 ? -19.336 -14.162 -24.163 1.00 89.75 213 ASP A CA 1
ATOM 1726 C C . ASP A 1 213 ? -19.144 -12.930 -23.261 1.00 89.75 213 ASP A C 1
ATOM 1728 O O . ASP A 1 213 ? -19.120 -11.797 -23.741 1.00 89.75 213 ASP A O 1
ATOM 1732 N N . ARG A 1 214 ? -19.026 -13.137 -21.941 1.00 86.62 214 ARG A N 1
ATOM 1733 C CA . ARG A 1 214 ? -18.830 -12.094 -20.921 1.00 86.62 214 ARG A CA 1
ATOM 1734 C C . ARG A 1 214 ? -17.787 -12.544 -19.893 1.00 86.62 214 ARG A C 1
ATOM 1736 O O . ARG A 1 214 ? -18.147 -12.910 -18.766 1.00 86.62 214 ARG A O 1
ATOM 1743 N N . PRO A 1 215 ? -16.496 -12.562 -20.265 1.00 85.62 215 PRO A N 1
ATOM 1744 C CA . PRO A 1 215 ? -15.447 -12.978 -19.352 1.00 85.62 215 PRO A CA 1
ATOM 1745 C C . PRO A 1 215 ? -15.260 -11.942 -18.239 1.00 85.62 215 PRO A C 1
ATOM 1747 O O . PRO A 1 215 ? -15.211 -10.738 -18.486 1.00 85.62 215 PRO A O 1
ATOM 1750 N N . SER A 1 216 ? -15.110 -12.412 -17.001 1.00 84.94 216 SER A N 1
ATOM 1751 C CA . SER A 1 216 ? -14.671 -11.568 -15.890 1.00 84.94 216 SER A CA 1
ATOM 1752 C C . SER A 1 216 ? -13.154 -11.391 -15.963 1.00 84.94 216 SER A C 1
ATOM 1754 O O . SER A 1 216 ? -12.404 -12.364 -15.880 1.00 84.94 216 SER A O 1
ATOM 1756 N N . VAL A 1 217 ? -12.701 -10.150 -16.141 1.00 85.00 217 VAL A N 1
ATOM 1757 C CA . VAL A 1 217 ? -11.279 -9.806 -16.262 1.00 85.00 217 VAL A CA 1
ATOM 1758 C C . VAL A 1 217 ? -10.827 -9.064 -15.010 1.00 85.00 217 VAL A C 1
ATOM 1760 O O . VAL A 1 217 ? -11.469 -8.109 -14.581 1.00 85.00 217 VAL A O 1
ATOM 1763 N N . ILE A 1 218 ? -9.695 -9.484 -14.443 1.00 85.12 218 ILE A N 1
ATOM 1764 C CA . ILE A 1 218 ? -9.002 -8.761 -13.374 1.00 85.12 218 ILE A CA 1
ATOM 1765 C C . ILE A 1 218 ? -7.705 -8.208 -13.959 1.00 85.12 218 ILE A C 1
ATOM 1767 O O . ILE A 1 218 ? -6.834 -8.970 -14.382 1.00 85.12 218 ILE A O 1
ATOM 1771 N N . MET A 1 219 ? -7.572 -6.883 -13.976 1.00 86.00 219 MET A N 1
ATOM 1772 C CA . MET A 1 219 ? -6.353 -6.204 -14.407 1.00 86.00 219 MET A CA 1
ATOM 1773 C C . MET A 1 219 ? -5.551 -5.753 -13.184 1.00 86.00 219 MET A C 1
ATOM 1775 O O . MET A 1 219 ? -6.058 -5.032 -12.330 1.00 86.00 219 MET A O 1
ATOM 1779 N N . PHE A 1 220 ? -4.280 -6.152 -13.119 1.00 81.62 220 PHE A N 1
ATOM 1780 C CA . PHE A 1 220 ? -3.341 -5.674 -12.104 1.00 81.62 220 PHE A CA 1
ATOM 1781 C C . PHE A 1 220 ? -2.446 -4.586 -12.698 1.00 81.62 220 PHE A C 1
ATOM 1783 O O . PHE A 1 220 ? -1.581 -4.870 -13.527 1.00 81.62 220 PHE A O 1
ATOM 1790 N N . GLY A 1 221 ? -2.643 -3.344 -12.256 1.00 83.62 221 GLY A N 1
ATOM 1791 C CA . GLY A 1 221 ? -1.761 -2.220 -12.558 1.00 83.62 221 GLY A CA 1
ATOM 1792 C C . GLY A 1 221 ? -0.798 -1.962 -11.403 1.00 83.62 221 GLY A C 1
ATOM 1793 O O . GLY A 1 221 ? -1.230 -1.712 -10.282 1.00 83.62 221 GLY A O 1
ATOM 1794 N N . LEU A 1 222 ? 0.508 -2.011 -11.667 1.00 83.81 222 LEU A N 1
ATOM 1795 C CA . LEU A 1 222 ? 1.535 -1.579 -10.716 1.00 83.81 222 LEU A CA 1
ATOM 1796 C C . LEU A 1 222 ? 2.093 -0.237 -11.182 1.00 83.81 222 LEU A C 1
ATOM 1798 O O . LEU A 1 222 ? 2.971 -0.192 -12.045 1.00 83.81 222 LEU A O 1
ATOM 1802 N N . ASP A 1 223 ? 1.569 0.854 -10.624 1.00 76.44 223 ASP A N 1
ATOM 1803 C CA . ASP A 1 223 ? 2.101 2.184 -10.911 1.00 76.44 223 ASP A CA 1
ATOM 1804 C C . ASP A 1 223 ? 3.512 2.337 -10.311 1.00 76.44 223 ASP A C 1
ATOM 1806 O O . ASP A 1 223 ? 3.877 1.681 -9.332 1.00 76.44 223 ASP A O 1
ATOM 1810 N N . SER A 1 224 ? 4.334 3.192 -10.915 1.00 83.25 224 SER A N 1
ATOM 1811 C CA . SER A 1 224 ? 5.724 3.470 -10.512 1.00 83.25 224 SER A CA 1
ATOM 1812 C C . SER A 1 224 ? 6.733 2.317 -10.653 1.00 83.25 224 SER A C 1
ATOM 1814 O O . SER A 1 224 ? 7.902 2.482 -10.297 1.00 83.25 224 SER A O 1
ATOM 1816 N N . MET A 1 225 ? 6.352 1.163 -11.210 1.00 81.88 225 MET A N 1
ATOM 1817 C CA . MET A 1 225 ? 7.294 0.085 -11.530 1.00 81.88 225 MET A CA 1
ATOM 1818 C C . MET A 1 225 ? 7.260 -0.251 -13.018 1.00 81.88 225 MET A C 1
ATOM 1820 O O . MET A 1 225 ? 6.236 -0.645 -13.562 1.00 81.88 225 MET A O 1
ATOM 1824 N N . SER A 1 226 ? 8.414 -0.179 -13.685 1.00 83.94 226 SER A N 1
ATOM 1825 C CA . SER A 1 226 ? 8.528 -0.722 -15.040 1.00 83.94 226 SER A CA 1
ATOM 1826 C C . SER A 1 226 ? 8.415 -2.249 -15.023 1.00 83.94 226 SER A C 1
ATOM 1828 O O . SER A 1 226 ? 8.831 -2.901 -14.058 1.00 83.94 226 SER A O 1
ATOM 1830 N N . LYS A 1 227 ? 7.940 -2.844 -16.125 1.00 85.12 227 LYS A N 1
ATOM 1831 C CA . LYS A 1 227 ? 7.888 -4.306 -16.297 1.00 85.12 227 LYS A CA 1
ATOM 1832 C C . LYS A 1 227 ? 9.232 -4.967 -15.978 1.00 85.12 227 LYS A C 1
ATOM 1834 O O . LYS A 1 227 ? 9.295 -5.932 -15.222 1.00 85.12 227 LYS A O 1
ATOM 1839 N N . SER A 1 228 ? 10.327 -4.406 -16.489 1.00 87.12 228 SER A N 1
ATOM 1840 C CA . SER A 1 228 ? 11.678 -4.905 -16.214 1.00 87.12 228 SER A CA 1
ATOM 1841 C C . SER A 1 228 ? 12.020 -4.876 -14.722 1.00 87.12 228 SER A C 1
ATOM 1843 O O . SER A 1 228 ? 12.702 -5.774 -14.235 1.00 87.12 228 SER A O 1
ATOM 1845 N N . ASN A 1 229 ? 11.539 -3.879 -13.974 1.00 87.06 229 ASN A N 1
ATOM 1846 C CA . ASN A 1 229 ? 11.722 -3.832 -12.527 1.00 87.06 229 ASN A CA 1
ATOM 1847 C C . ASN A 1 229 ? 10.883 -4.897 -11.805 1.00 87.06 229 ASN A C 1
ATOM 1849 O O . ASN A 1 229 ? 11.402 -5.543 -10.901 1.00 87.06 229 ASN A O 1
ATOM 1853 N N . VAL A 1 230 ? 9.636 -5.136 -12.227 1.00 88.19 230 VAL A N 1
ATOM 1854 C CA . VAL A 1 230 ? 8.786 -6.213 -11.679 1.00 88.19 230 VAL A CA 1
ATOM 1855 C C . VAL A 1 230 ? 9.442 -7.579 -11.883 1.00 88.19 230 VAL A C 1
ATOM 1857 O O . VAL A 1 230 ? 9.555 -8.351 -10.934 1.00 88.19 230 VAL A O 1
ATOM 1860 N N . LEU A 1 231 ? 9.957 -7.851 -13.084 1.00 90.25 231 LEU A N 1
ATOM 1861 C CA . LEU A 1 231 ? 10.639 -9.111 -13.393 1.00 90.25 231 LEU A CA 1
ATOM 1862 C C . LEU A 1 231 ? 11.886 -9.339 -12.528 1.00 90.25 231 LEU A C 1
ATOM 1864 O O . LEU A 1 231 ? 12.173 -10.478 -12.159 1.00 90.25 231 LEU A O 1
ATOM 1868 N N . ARG A 1 232 ? 12.609 -8.267 -12.176 1.00 90.44 232 ARG A N 1
ATOM 1869 C CA . ARG A 1 232 ? 13.801 -8.346 -11.319 1.00 90.44 232 ARG A CA 1
ATOM 1870 C C . ARG A 1 232 ? 13.476 -8.424 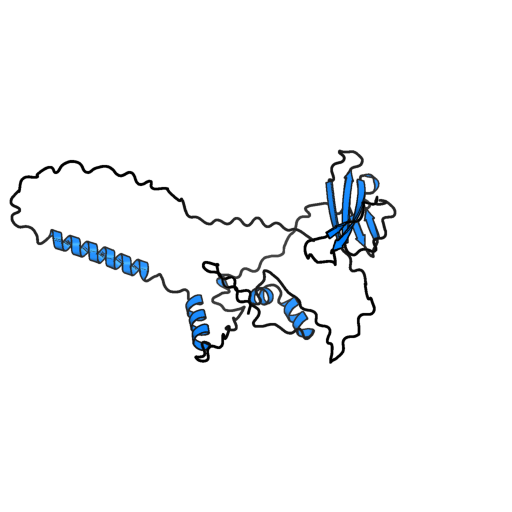-9.829 1.00 90.44 232 ARG A C 1
ATOM 1872 O O . ARG A 1 232 ? 14.065 -9.238 -9.128 1.00 90.44 232 ARG A O 1
ATOM 1879 N N . GLN A 1 233 ? 12.570 -7.579 -9.338 1.00 89.12 233 GLN A N 1
ATOM 1880 C CA . GLN A 1 233 ? 12.290 -7.435 -7.903 1.00 89.12 233 GLN A CA 1
ATOM 1881 C C . GLN A 1 233 ? 11.247 -8.433 -7.395 1.00 89.12 233 GLN A C 1
ATOM 1883 O O . GLN A 1 233 ? 11.289 -8.830 -6.233 1.00 89.12 233 GLN A O 1
ATOM 1888 N N . LEU A 1 234 ? 10.320 -8.861 -8.256 1.00 90.62 234 LEU A N 1
ATOM 1889 C CA . LEU A 1 234 ? 9.200 -9.737 -7.906 1.00 90.62 234 LEU A CA 1
ATOM 1890 C C . LEU A 1 234 ? 9.149 -11.009 -8.782 1.00 90.62 234 LEU A C 1
ATOM 1892 O O . LEU A 1 234 ? 8.079 -11.381 -9.274 1.00 90.62 234 LEU A O 1
ATOM 1896 N N . PRO A 1 235 ? 10.266 -11.748 -8.961 1.00 91.31 235 PRO A N 1
ATOM 1897 C CA . PRO A 1 235 ? 10.316 -12.887 -9.882 1.00 91.31 235 PRO A CA 1
ATOM 1898 C C . PRO A 1 235 ? 9.401 -14.039 -9.449 1.00 91.31 235 PRO A C 1
ATOM 1900 O O . PRO A 1 235 ? 8.896 -14.788 -10.282 1.00 91.31 235 PRO A O 1
ATOM 1903 N N . ARG A 1 236 ? 9.171 -14.198 -8.138 1.00 92.81 236 ARG A N 1
ATOM 1904 C CA . ARG A 1 236 ? 8.245 -15.209 -7.605 1.00 92.81 236 ARG A CA 1
ATOM 1905 C C . ARG A 1 236 ? 6.793 -14.853 -7.917 1.00 92.81 236 ARG A C 1
ATOM 1907 O O . ARG A 1 236 ? 6.047 -15.728 -8.341 1.00 92.81 236 ARG A O 1
ATOM 1914 N N . THR A 1 237 ? 6.426 -13.582 -7.752 1.00 91.81 237 THR A N 1
ATOM 1915 C CA . THR A 1 237 ? 5.087 -13.069 -8.064 1.00 91.81 237 THR A CA 1
ATOM 1916 C C . THR A 1 237 ? 4.787 -13.221 -9.547 1.00 91.81 237 THR A C 1
ATOM 1918 O O . THR A 1 237 ? 3.765 -13.797 -9.898 1.00 91.81 237 THR A O 1
ATOM 1921 N N . HIS A 1 238 ? 5.705 -12.794 -10.419 1.00 90.50 238 HIS A N 1
ATOM 1922 C CA . HIS A 1 238 ? 5.527 -12.931 -11.867 1.00 90.50 238 HIS A CA 1
ATOM 1923 C C . HIS A 1 238 ? 5.354 -14.398 -12.292 1.00 90.50 238 HIS A C 1
ATOM 1925 O O . HIS A 1 238 ? 4.394 -14.723 -12.983 1.00 90.50 238 HIS A O 1
ATOM 1931 N N . LYS A 1 239 ? 6.184 -15.317 -11.776 1.00 93.00 239 LYS A N 1
ATOM 1932 C CA . LYS A 1 239 ? 6.015 -16.762 -12.027 1.00 93.00 239 LYS A CA 1
ATOM 1933 C C . LYS A 1 239 ? 4.672 -17.306 -11.537 1.00 93.00 239 LYS A C 1
ATOM 1935 O O . LYS A 1 239 ? 4.106 -18.184 -12.181 1.00 93.00 239 LYS A O 1
ATOM 1940 N N . ALA A 1 240 ? 4.182 -16.839 -10.389 1.00 94.25 240 ALA A N 1
ATOM 1941 C CA . ALA A 1 240 ? 2.879 -17.248 -9.875 1.00 94.25 240 ALA A CA 1
ATOM 1942 C C . ALA A 1 240 ? 1.742 -16.754 -10.784 1.00 94.25 240 ALA A C 1
ATOM 1944 O O . ALA A 1 240 ? 0.864 -17.541 -11.123 1.00 94.25 240 ALA A O 1
ATOM 1945 N N . LEU A 1 241 ? 1.803 -15.499 -11.241 1.00 91.19 241 LEU A N 1
ATOM 1946 C CA . LEU A 1 241 ? 0.842 -14.928 -12.190 1.00 91.19 241 LEU A CA 1
ATOM 1947 C C . LEU A 1 241 ? 0.813 -15.714 -13.507 1.00 91.19 241 LEU A C 1
ATOM 1949 O O . LEU A 1 241 ? -0.258 -16.114 -13.957 1.00 91.19 241 LEU A O 1
ATOM 1953 N N . GLN A 1 242 ? 1.978 -16.030 -14.075 1.00 90.50 242 GLN A N 1
ATOM 1954 C CA . GLN A 1 242 ? 2.058 -16.828 -15.303 1.00 90.50 242 GLN A CA 1
ATOM 1955 C C . GLN A 1 242 ? 1.415 -18.212 -15.152 1.00 90.50 242 GLN A C 1
ATOM 1957 O O . GLN A 1 242 ? 0.702 -18.662 -16.045 1.00 90.50 242 GLN A O 1
ATOM 1962 N N . LYS A 1 243 ? 1.607 -18.878 -14.006 1.00 94.50 243 LYS A N 1
ATOM 1963 C CA . LYS A 1 243 ? 0.965 -20.175 -13.726 1.00 94.50 243 LYS A CA 1
ATOM 1964 C C . LYS A 1 243 ? -0.561 -20.095 -13.660 1.00 94.50 243 LYS A C 1
ATOM 1966 O O . LYS A 1 243 ? -1.214 -21.100 -13.910 1.00 94.50 243 LYS A O 1
ATOM 1971 N N . MET A 1 244 ? -1.116 -18.932 -13.326 1.00 91.75 244 MET A N 1
ATOM 1972 C CA . MET A 1 244 ? -2.563 -18.695 -13.295 1.00 91.75 244 MET A CA 1
ATOM 1973 C C . MET A 1 244 ? -3.134 -18.300 -14.666 1.00 91.75 244 MET A C 1
ATOM 1975 O O . MET A 1 244 ? -4.318 -17.996 -14.758 1.00 91.75 244 MET A O 1
ATOM 1979 N N . GLY A 1 245 ? -2.318 -18.296 -15.728 1.00 89.75 245 GLY A N 1
ATOM 1980 C CA . GLY A 1 245 ? -2.750 -17.890 -17.067 1.00 89.75 245 GLY A CA 1
ATOM 1981 C C . GLY A 1 245 ? -2.833 -16.374 -17.253 1.00 89.75 245 GLY A C 1
ATOM 1982 O O . GLY A 1 245 ? -3.550 -15.908 -18.134 1.00 89.75 245 GLY A O 1
ATOM 1983 N N . PHE A 1 246 ? -2.124 -15.594 -16.428 1.00 89.31 246 PHE A N 1
ATOM 1984 C CA . PHE A 1 246 ? -2.066 -14.141 -16.581 1.00 89.31 246 PHE A CA 1
ATOM 1985 C C . PHE A 1 246 ? -1.431 -13.747 -17.923 1.00 89.31 246 PHE A C 1
ATOM 1987 O O . PHE A 1 246 ? -0.417 -14.319 -18.332 1.00 89.31 246 PHE A O 1
ATOM 1994 N N . VAL A 1 247 ? -2.008 -12.744 -18.586 1.00 87.62 247 VAL A N 1
ATOM 1995 C CA . VAL A 1 247 ? -1.518 -12.218 -19.865 1.00 87.62 247 VAL A CA 1
ATOM 1996 C C . VAL A 1 247 ? -0.657 -10.982 -19.607 1.00 87.62 247 VAL A C 1
ATOM 1998 O O . VAL A 1 247 ? -1.139 -9.973 -19.096 1.00 87.62 247 VAL A O 1
ATOM 2001 N N . ASP A 1 248 ? 0.623 -11.052 -19.979 1.00 85.12 248 ASP A N 1
ATOM 2002 C CA . ASP A 1 248 ? 1.546 -9.918 -19.890 1.00 85.12 248 ASP A CA 1
ATOM 2003 C C . ASP A 1 248 ? 1.275 -8.911 -21.025 1.00 85.12 248 ASP A C 1
ATOM 2005 O O . ASP A 1 248 ? 1.414 -9.225 -22.209 1.00 85.12 248 ASP A O 1
ATOM 2009 N N . MET A 1 249 ? 0.943 -7.668 -20.670 1.00 83.06 249 MET A N 1
ATOM 2010 C CA . MET A 1 249 ? 0.793 -6.571 -21.633 1.00 83.06 249 MET A CA 1
ATOM 2011 C C . MET A 1 249 ? 2.166 -5.991 -22.007 1.00 83.06 249 MET A C 1
ATOM 2013 O O . MET A 1 249 ? 2.663 -5.056 -21.381 1.00 83.06 249 MET A O 1
ATOM 2017 N N . ASP A 1 250 ? 2.798 -6.564 -23.031 1.00 74.62 250 ASP A N 1
ATOM 2018 C CA . ASP A 1 250 ? 4.180 -6.268 -23.452 1.00 74.62 250 ASP A CA 1
ATOM 2019 C C . ASP A 1 250 ? 4.442 -4.835 -23.957 1.00 74.62 250 ASP A C 1
ATOM 2021 O O . ASP A 1 250 ? 5.606 -4.445 -24.053 1.00 74.62 250 ASP A O 1
ATOM 2025 N N . GLY A 1 251 ? 3.399 -4.069 -24.288 1.00 68.94 251 GLY A N 1
ATOM 2026 C CA . GLY A 1 251 ? 3.509 -2.747 -24.920 1.00 68.94 251 GLY A CA 1
ATOM 2027 C C . GLY A 1 251 ? 3.041 -1.567 -24.070 1.00 68.94 251 GLY A C 1
ATOM 2028 O O . GLY A 1 251 ? 3.208 -0.428 -24.488 1.00 68.94 251 GLY A O 1
ATOM 2029 N N . HIS A 1 252 ? 2.478 -1.806 -22.883 1.00 67.69 252 HIS A N 1
ATOM 2030 C CA . HIS A 1 252 ? 1.908 -0.729 -22.078 1.00 67.69 252 HIS A CA 1
ATOM 2031 C C . HIS A 1 252 ? 3.011 -0.007 -21.290 1.00 67.69 252 HIS A C 1
ATOM 2033 O O . HIS A 1 252 ? 3.401 -0.423 -20.193 1.00 67.69 252 HIS A O 1
ATOM 2039 N N . VAL A 1 253 ? 3.544 1.072 -21.862 1.00 66.12 253 VAL A N 1
ATOM 2040 C CA . VAL A 1 253 ? 4.581 1.910 -21.248 1.00 66.12 253 VAL A CA 1
ATOM 2041 C C . VAL A 1 253 ? 4.069 3.341 -21.157 1.00 66.12 253 VAL A C 1
ATOM 2043 O O . VAL A 1 253 ? 3.699 3.943 -22.156 1.00 66.12 253 VAL A O 1
ATOM 2046 N N . LYS A 1 254 ? 4.095 3.920 -19.954 1.00 62.50 254 LYS A N 1
ATOM 2047 C CA . LYS A 1 254 ? 3.787 5.340 -19.766 1.00 62.50 254 LYS A CA 1
ATOM 2048 C C . LYS A 1 254 ? 4.966 6.176 -20.262 1.00 62.50 254 LYS A C 1
ATOM 2050 O O . LYS A 1 254 ? 6.019 6.197 -19.625 1.00 62.50 254 LYS A O 1
ATOM 2055 N N . ILE A 1 255 ? 4.792 6.862 -21.386 1.00 59.97 255 ILE A N 1
ATOM 2056 C CA . ILE A 1 255 ? 5.770 7.823 -21.902 1.00 59.97 255 ILE A CA 1
ATOM 2057 C C . ILE A 1 255 ? 5.399 9.199 -21.347 1.00 59.97 255 ILE A C 1
ATOM 2059 O O . ILE A 1 255 ? 4.361 9.759 -21.687 1.00 59.97 255 ILE A O 1
ATOM 2063 N N . ALA A 1 256 ? 6.236 9.748 -20.469 1.00 48.00 256 ALA A N 1
ATOM 2064 C CA . ALA A 1 256 ? 6.130 11.145 -20.066 1.00 48.00 256 ALA A CA 1
ATOM 2065 C C . ALA A 1 256 ? 6.999 11.981 -21.010 1.00 48.00 256 ALA A C 1
ATOM 2067 O O . ALA A 1 256 ? 8.225 11.938 -20.928 1.00 48.00 256 ALA A O 1
ATOM 2068 N N . ILE A 1 257 ? 6.370 12.720 -21.922 1.00 46.03 257 ILE A N 1
ATOM 2069 C CA . ILE A 1 257 ? 7.064 13.730 -22.722 1.00 46.03 257 ILE A CA 1
ATOM 2070 C C . ILE A 1 257 ? 7.070 15.023 -21.895 1.00 46.03 257 ILE A C 1
ATOM 2072 O O . ILE A 1 257 ? 5.992 15.466 -21.485 1.00 46.03 257 ILE A O 1
ATOM 2076 N N . PRO A 1 258 ? 8.233 15.643 -21.616 1.00 39.69 258 PRO A N 1
ATOM 2077 C CA . PRO A 1 258 ? 8.261 16.978 -21.036 1.00 39.69 258 PRO A CA 1
ATOM 2078 C C . PRO A 1 258 ? 7.571 17.932 -22.016 1.00 39.69 258 PRO A C 1
ATOM 2080 O O . PRO A 1 258 ? 8.037 18.152 -23.133 1.00 39.69 258 PRO A O 1
ATOM 2083 N N . LEU A 1 259 ? 6.406 18.441 -21.619 1.00 41.25 259 LEU A N 1
ATOM 2084 C CA . LEU A 1 259 ? 5.583 19.325 -22.435 1.00 41.25 259 LEU A CA 1
ATOM 2085 C C . LEU A 1 259 ? 6.301 20.662 -22.637 1.00 41.25 259 LEU A C 1
ATOM 2087 O O . LEU A 1 259 ? 6.124 21.586 -21.848 1.00 41.25 259 LEU A O 1
ATOM 2091 N N . SER A 1 260 ? 7.062 20.787 -23.723 1.00 46.47 260 SER A N 1
ATOM 2092 C CA . SER A 1 260 ? 7.341 22.100 -24.312 1.00 46.47 260 SER A CA 1
ATOM 2093 C C . SER A 1 260 ? 6.312 22.486 -25.380 1.00 46.47 260 SER A C 1
ATOM 2095 O O . SER A 1 260 ? 6.321 23.630 -25.812 1.00 46.47 260 SER A O 1
ATOM 2097 N N . ASN A 1 261 ? 5.411 21.589 -25.797 1.00 42.78 261 ASN A N 1
ATOM 2098 C CA . ASN A 1 261 ? 4.244 21.947 -26.601 1.00 42.78 261 ASN A CA 1
ATOM 2099 C C . ASN A 1 261 ? 3.137 20.893 -26.478 1.00 42.78 261 ASN A C 1
ATOM 2101 O O . ASN A 1 261 ? 3.380 19.689 -26.510 1.00 42.78 261 ASN A O 1
ATOM 2105 N N . LYS A 1 262 ? 1.9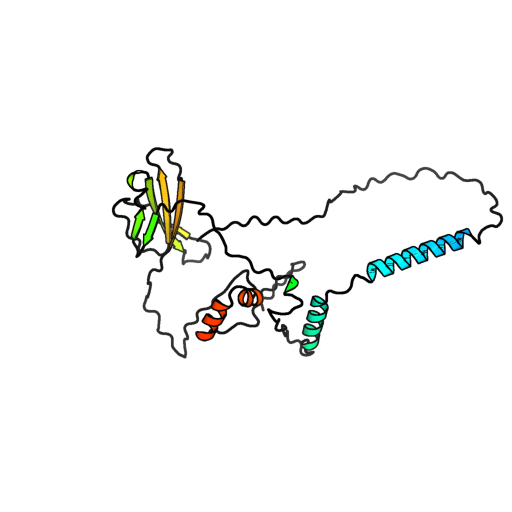12 21.383 -26.279 1.00 45.75 262 LYS A N 1
ATOM 2106 C CA . LYS A 1 262 ? 0.691 20.612 -26.032 1.00 45.75 262 LYS A CA 1
ATOM 2107 C C . LYS A 1 262 ? 0.355 19.724 -27.229 1.00 45.75 262 LYS A C 1
ATOM 2109 O O . LYS A 1 262 ? -0.053 20.268 -28.237 1.00 45.75 262 LYS A O 1
ATOM 2114 N N . HIS A 1 263 ? 0.442 18.406 -27.070 1.00 38.81 263 HIS A N 1
ATOM 2115 C CA . HIS A 1 263 ? -0.508 17.415 -27.593 1.00 38.81 263 HIS A CA 1
ATOM 2116 C C . HIS A 1 263 ? -0.249 16.093 -26.854 1.00 38.81 263 HIS A C 1
ATOM 2118 O O . HIS A 1 263 ? 0.806 15.483 -27.002 1.00 38.81 263 HIS A O 1
ATOM 2124 N N . PHE A 1 264 ? -1.189 15.680 -26.001 1.00 35.28 264 PHE A N 1
ATOM 2125 C CA . PHE A 1 264 ? -1.155 14.366 -25.362 1.00 35.28 264 PHE A CA 1
ATOM 2126 C C . PHE A 1 264 ? -1.637 13.321 -26.369 1.00 35.28 264 PHE A C 1
ATOM 2128 O O . PHE A 1 264 ? -2.780 13.388 -26.814 1.00 35.28 264 PHE A O 1
ATOM 2135 N N . PHE A 1 265 ? -0.788 12.347 -26.683 1.00 34.22 265 PHE A N 1
ATOM 2136 C CA . PHE A 1 265 ? -1.213 11.077 -27.260 1.00 34.22 265 PHE A CA 1
ATOM 2137 C C . PHE A 1 265 ? -1.053 10.006 -26.182 1.00 34.22 265 PHE A C 1
ATOM 2139 O O . PHE A 1 265 ? 0.041 9.812 -25.655 1.00 34.22 265 PHE A O 1
ATOM 2146 N N . TYR A 1 266 ? -2.157 9.351 -25.831 1.00 34.22 266 TYR A N 1
ATOM 2147 C CA . TYR A 1 266 ? -2.128 8.059 -25.154 1.00 34.22 266 TYR A CA 1
ATOM 2148 C C . TYR A 1 266 ? -2.001 6.991 -26.250 1.00 34.22 266 TYR A C 1
ATOM 2150 O O . TYR A 1 266 ? -2.778 7.022 -27.205 1.00 34.22 266 TYR A O 1
ATOM 2158 N N . ILE A 1 267 ? -1.010 6.104 -26.133 1.00 35.62 267 ILE A N 1
ATOM 2159 C CA . ILE A 1 267 ? -0.898 4.854 -26.903 1.00 35.62 267 ILE A CA 1
ATOM 2160 C C . ILE A 1 267 ? -1.057 3.710 -25.910 1.00 35.62 267 ILE A C 1
ATOM 2162 O O . ILE A 1 267 ? -0.401 3.795 -24.844 1.00 35.62 267 ILE A O 1
#

pLDDT: mean 75.81, std 20.87, range [27.84, 98.19]

Foldseek 3Di:
DDDDDDPDPDPDDDDDPDDDDDDDDDDDDDDDDDDDDDPDDPPPPVVVVVVVVVVVVVVVCVVCVVVPDQVVVVVVVVQCVVPPDPPPDDDDGQDDLPDPSCCVVDDQDDDDPDDPPDDCQWDQDPQFIEGDPVCLVWKWKKKWFKDDDPPDDPPDIDIDDIDTANNPRTDGHQHQKMWMFMDTPVDDPDTPDIDMDGDDHPPPDPDPPADPVRHDDDDDDDPPDDPSRCCVRPVVVVVVCVVVVHDDPSPQDDDDDPPPDDDDDDD

InterPro domains:
  IPR004245 Protein of unknown function DUF229 [PF02995] (131-256)
  IPR004245 Protein of unknown function DUF229 [PTHR10974] (75-255)

Secondary structure (DSSP, 8-state):
-------------------------PPPP----------S-THHHHHHHHHHHHHHHHHHHHHHHT-PPPHHHHHHHHHHHTT--TT---------TT-HHHHTT-----------SS---EEEETTEEEE-GGGTTTEEEEEEEEEE-TTT-TT-EEEPPPEE--TTT-EE--SSEEEEEEEETTS-SS-SEEEEEE--------PPPP-SSS--------TT--HHHHHHH-HHHHHHHHHTTPPP-TT--------SS------

Organism: Steinernema carpocapsae (NCBI:txid34508)